Protein AF-A0A1Y2QUZ1-F1 (afdb_monomer_lite)

Radius of gyration: 34.87 Å; chains: 1; bounding box: 70×70×88 Å

pLDDT: mean 82.33, std 21.02, range [26.42, 98.69]

Secondary structure (DSSP, 8-state):
---------------------------S--HHHHHHHHHHHHHHHHHHHHTT-HHHHHHHHHHHHHHHHT-PPPPTTHHHHHHHHHHHTT-HHHHHHHHHHHHHHHGGGSTTHHHHHHHHHHHHHHHHHHHHHHHHHHHHHHTEEEEEEEEEEE--TT-HHHHHHHHHHHH-TT-EEEEEEEEEEE---TTSTT-EEEEEEEEEEEETTTTT-S----B----SSSS----------

Structure (mmCIF, N/CA/C/O backbone):
data_AF-A0A1Y2QUZ1-F1
#
_entry.id   AF-A0A1Y2QUZ1-F1
#
loop_
_atom_site.group_PDB
_atom_site.id
_atom_site.type_symbol
_atom_site.label_atom_id
_atom_site.label_alt_id
_atom_site.label_comp_id
_atom_site.label_asym_id
_atom_site.label_entity_id
_atom_site.label_seq_id
_atom_site.pdbx_PDB_ins_code
_atom_site.Cartn_x
_atom_site.Cartn_y
_atom_site.Cartn_z
_atom_site.occupancy
_atom_site.B_iso_or_equiv
_atom_site.auth_seq_id
_atom_site.auth_comp_id
_atom_site.auth_asym_id
_atom_site.auth_atom_id
_atom_site.pdbx_PDB_model_num
ATOM 1 N N . MET A 1 1 ? 32.058 -52.601 -6.610 1.00 44.94 1 MET A N 1
ATOM 2 C CA . MET A 1 1 ? 31.440 -53.661 -5.790 1.00 44.94 1 MET A CA 1
ATOM 3 C C . MET A 1 1 ? 32.224 -53.766 -4.499 1.00 44.94 1 MET A C 1
ATOM 5 O O . MET A 1 1 ? 33.360 -54.195 -4.581 1.00 44.94 1 MET A O 1
ATOM 9 N N . THR A 1 2 ? 31.639 -53.365 -3.372 1.00 40.88 2 THR A N 1
ATOM 10 C CA . THR A 1 2 ? 31.874 -53.945 -2.036 1.00 40.88 2 THR A CA 1
ATOM 11 C C . THR A 1 2 ? 30.856 -53.317 -1.087 1.00 40.88 2 THR A C 1
ATOM 13 O O . THR A 1 2 ? 30.888 -52.126 -0.801 1.00 40.88 2 THR A O 1
ATOM 16 N N . PHE A 1 3 ? 29.887 -54.140 -0.697 1.00 43.28 3 PHE A N 1
ATOM 17 C CA . PHE A 1 3 ? 28.889 -53.885 0.333 1.00 43.28 3 PHE A CA 1
ATOM 18 C C . PHE A 1 3 ? 29.488 -54.225 1.700 1.00 43.28 3 PHE A C 1
ATOM 20 O O . PHE A 1 3 ? 30.107 -55.279 1.838 1.00 43.28 3 PHE A O 1
ATOM 27 N N . THR A 1 4 ? 29.190 -53.425 2.720 1.00 51.03 4 THR A N 1
ATOM 28 C CA . THR A 1 4 ? 29.213 -53.863 4.123 1.00 51.03 4 THR A CA 1
ATOM 29 C C . THR A 1 4 ? 27.969 -53.334 4.849 1.00 51.03 4 THR A C 1
ATOM 31 O O . THR A 1 4 ? 27.771 -52.121 4.919 1.00 51.03 4 THR A O 1
ATOM 34 N N . PRO A 1 5 ? 27.096 -54.229 5.349 1.00 62.12 5 PRO A N 1
ATOM 35 C CA . PRO A 1 5 ? 25.985 -53.921 6.249 1.00 62.12 5 PRO A CA 1
ATOM 36 C C . PRO A 1 5 ? 26.371 -54.225 7.715 1.00 62.12 5 PRO A C 1
ATOM 38 O O . PRO A 1 5 ? 27.521 -54.568 7.968 1.00 62.12 5 PRO A O 1
ATOM 41 N N . PHE A 1 6 ? 25.381 -54.176 8.626 1.00 43.31 6 PHE A N 1
ATOM 42 C CA . PHE A 1 6 ? 25.397 -54.460 10.084 1.00 43.31 6 PHE A CA 1
ATOM 43 C C . PHE A 1 6 ? 25.555 -53.193 10.965 1.00 43.31 6 PHE A C 1
ATOM 45 O O . PHE A 1 6 ? 26.392 -52.356 10.678 1.00 43.31 6 PHE A O 1
ATOM 52 N N . LEU A 1 7 ? 24.794 -52.931 12.041 1.00 46.28 7 LEU A N 1
ATOM 53 C CA . LEU A 1 7 ? 23.923 -53.757 12.886 1.00 46.28 7 LEU A CA 1
ATOM 54 C C . LEU A 1 7 ? 22.861 -52.911 13.631 1.00 46.28 7 LEU A C 1
ATOM 56 O O . LEU A 1 7 ? 23.114 -51.809 14.101 1.00 46.28 7 LEU A O 1
ATOM 60 N N . ARG A 1 8 ? 21.690 -53.540 13.746 1.00 42.97 8 ARG A N 1
ATOM 61 C CA . ARG A 1 8 ? 20.565 -53.431 14.694 1.00 42.97 8 ARG A CA 1
ATOM 62 C C . ARG A 1 8 ? 20.758 -52.697 16.041 1.00 42.97 8 ARG A C 1
ATOM 64 O O . ARG A 1 8 ? 21.615 -53.049 16.838 1.00 42.97 8 ARG A O 1
ATOM 71 N N . SER A 1 9 ? 19.787 -51.816 16.305 1.00 51.34 9 SER A N 1
ATOM 72 C CA . SER A 1 9 ? 18.866 -51.756 17.463 1.00 51.34 9 SER A CA 1
ATOM 73 C C . SER A 1 9 ? 19.312 -52.254 18.847 1.00 51.34 9 SER A C 1
ATOM 75 O O . SER A 1 9 ? 19.444 -53.458 19.040 1.00 51.34 9 SER A O 1
ATOM 77 N N . VAL A 1 10 ? 19.256 -51.360 19.850 1.00 53.22 10 VAL A N 1
ATOM 78 C CA . VAL A 1 10 ? 18.827 -51.675 21.231 1.00 53.22 10 VAL A CA 1
ATOM 79 C C . VAL A 1 10 ? 17.995 -50.510 21.796 1.00 53.22 10 VAL A C 1
ATOM 81 O O . VAL A 1 10 ? 18.462 -49.379 21.878 1.00 53.22 10 VAL A O 1
ATOM 84 N N . PHE A 1 11 ? 16.751 -50.816 22.172 1.00 48.22 11 PHE A N 1
ATOM 85 C CA . PHE A 1 11 ? 15.836 -50.014 22.994 1.00 48.22 11 PHE A CA 1
ATOM 86 C C . PHE A 1 11 ? 16.056 -50.353 24.472 1.00 48.22 11 PHE A C 1
ATOM 88 O O . PHE A 1 11 ? 15.881 -51.521 24.794 1.00 48.22 11 PHE A O 1
ATOM 95 N N . ILE A 1 12 ? 16.319 -49.368 25.343 1.00 51.31 12 ILE A N 1
ATOM 96 C CA . ILE A 1 12 ? 15.986 -49.298 26.792 1.00 51.31 12 ILE A CA 1
ATOM 97 C C . ILE A 1 12 ? 16.069 -47.784 27.125 1.00 51.31 12 ILE A C 1
ATOM 99 O O . ILE A 1 12 ? 17.094 -47.182 26.843 1.00 51.31 12 ILE A O 1
ATOM 103 N N . GLY A 1 13 ? 15.077 -47.019 27.592 1.00 42.31 13 GLY A N 1
ATOM 104 C CA . GLY A 1 13 ? 13.974 -47.312 28.497 1.00 42.31 13 GLY A CA 1
ATOM 105 C C . GLY A 1 13 ? 14.315 -46.819 29.909 1.00 42.31 13 GLY A C 1
ATOM 106 O O . GLY A 1 13 ? 14.680 -47.644 30.731 1.00 42.31 13 GLY A O 1
ATOM 107 N N . PHE A 1 14 ? 14.205 -45.516 30.215 1.00 41.66 14 PHE A N 1
ATOM 108 C CA . PHE A 1 14 ? 14.104 -45.057 31.611 1.00 41.66 14 PHE A CA 1
ATOM 109 C C . PHE A 1 14 ? 13.243 -43.799 31.753 1.00 41.66 14 PHE A C 1
ATOM 111 O O . PHE A 1 14 ? 13.348 -42.839 30.992 1.00 41.66 14 PHE A O 1
ATOM 118 N N . ALA A 1 15 ? 12.344 -43.883 32.724 1.00 43.25 15 ALA A N 1
ATOM 119 C CA . ALA A 1 15 ? 11.279 -42.954 33.022 1.00 43.25 15 ALA A CA 1
ATOM 120 C C . ALA A 1 15 ? 11.741 -41.750 33.859 1.00 43.25 15 ALA A C 1
ATOM 122 O O . ALA A 1 15 ? 12.706 -41.828 34.610 1.00 43.25 15 ALA A O 1
ATOM 123 N N . ALA A 1 16 ? 10.919 -40.700 33.776 1.00 47.62 16 ALA A N 1
ATOM 124 C CA . ALA A 1 16 ? 10.651 -39.693 34.801 1.00 47.62 16 ALA A CA 1
ATOM 125 C C . ALA A 1 16 ? 11.818 -38.813 35.289 1.00 47.62 16 ALA A C 1
ATOM 127 O O . ALA A 1 16 ? 12.490 -39.100 36.273 1.00 47.62 16 ALA A O 1
ATOM 128 N N . ALA A 1 17 ? 11.880 -37.610 34.717 1.00 44.25 17 ALA A N 1
ATOM 129 C CA . ALA A 1 17 ? 12.164 -36.403 35.483 1.00 44.25 17 ALA A CA 1
ATOM 130 C C . ALA A 1 17 ? 11.155 -35.326 35.064 1.00 44.25 17 ALA A C 1
ATOM 132 O O . ALA A 1 17 ? 11.351 -34.588 34.100 1.00 44.25 17 ALA A O 1
ATOM 133 N N . ILE A 1 18 ? 10.030 -35.284 35.785 1.00 56.84 18 ILE A N 1
ATOM 134 C CA . ILE A 1 18 ? 9.145 -34.120 35.845 1.00 56.84 18 ILE A CA 1
ATOM 135 C C . ILE A 1 18 ? 9.947 -33.036 36.565 1.00 56.84 18 ILE A C 1
ATOM 137 O O . ILE A 1 18 ? 9.893 -32.902 37.784 1.00 56.84 18 ILE A O 1
ATOM 141 N N . CYS A 1 19 ? 10.748 -32.295 35.810 1.00 44.25 19 CYS A N 1
ATOM 142 C CA . CYS A 1 19 ? 11.309 -31.043 36.278 1.00 44.25 19 CYS A CA 1
ATOM 143 C C . CYS A 1 19 ? 10.359 -29.940 35.833 1.00 44.25 19 CYS A C 1
ATOM 145 O O . CYS A 1 19 ? 10.324 -29.550 34.667 1.00 44.25 19 CYS A O 1
ATOM 147 N N . PHE A 1 20 ? 9.572 -29.479 36.805 1.00 53.19 20 PHE A N 1
ATOM 148 C CA . PHE A 1 20 ? 8.972 -28.156 36.850 1.00 53.19 20 PHE A CA 1
ATOM 149 C C . PHE A 1 20 ? 10.024 -27.105 36.457 1.00 53.19 20 PHE A C 1
ATOM 151 O O . PHE A 1 20 ? 10.751 -26.585 37.300 1.00 53.19 20 PHE A O 1
ATOM 158 N N . ALA A 1 21 ? 10.124 -26.801 35.166 1.00 49.22 21 ALA A N 1
ATOM 159 C CA . ALA A 1 21 ? 10.797 -25.606 34.693 1.00 49.22 21 ALA A CA 1
ATOM 160 C C . ALA A 1 21 ? 9.784 -24.466 34.808 1.00 49.22 21 ALA A C 1
ATOM 162 O O . ALA A 1 21 ? 8.774 -24.430 34.104 1.00 49.22 21 ALA A O 1
ATOM 163 N N . GLY A 1 22 ? 10.024 -23.606 35.796 1.00 47.12 22 GLY A N 1
ATOM 164 C CA . GLY A 1 22 ? 9.134 -22.541 36.219 1.00 47.12 22 GLY A CA 1
ATOM 165 C C . GLY A 1 22 ? 8.674 -21.640 35.078 1.00 47.12 22 GLY A C 1
ATOM 166 O O . GLY A 1 22 ? 9.476 -21.010 34.393 1.00 47.12 22 GLY A O 1
ATOM 167 N N . GLY A 1 23 ? 7.355 -21.496 34.965 1.00 45.84 23 GLY A N 1
ATOM 168 C CA . GLY A 1 23 ? 6.727 -20.347 34.324 1.00 45.84 23 GLY A CA 1
ATOM 169 C C . GLY A 1 23 ? 6.896 -19.101 35.195 1.00 45.84 23 GLY A C 1
ATOM 170 O O . GLY A 1 23 ? 5.926 -18.587 35.739 1.00 45.84 23 GLY A O 1
ATOM 171 N N . ALA A 1 24 ? 8.130 -18.628 35.363 1.00 49.41 24 ALA A N 1
ATOM 172 C CA . ALA A 1 24 ? 8.412 -17.307 35.906 1.00 49.41 24 ALA A CA 1
ATOM 173 C C . ALA A 1 24 ? 8.490 -16.306 34.746 1.00 49.41 24 ALA A C 1
ATOM 175 O O . ALA A 1 24 ? 9.567 -15.932 34.296 1.00 49.41 24 ALA A O 1
ATOM 176 N N . ALA A 1 25 ? 7.320 -15.888 34.264 1.00 44.56 25 ALA A N 1
ATOM 177 C CA . ALA A 1 25 ? 7.139 -14.654 33.504 1.00 44.56 25 ALA A CA 1
ATOM 178 C C . ALA A 1 25 ? 5.681 -14.188 33.640 1.00 44.56 25 ALA A C 1
ATOM 180 O O . ALA A 1 25 ? 4.895 -14.271 32.704 1.00 44.56 25 ALA A O 1
ATOM 181 N N . ALA A 1 26 ? 5.298 -13.732 34.832 1.00 46.09 26 ALA A N 1
ATOM 182 C CA . ALA A 1 26 ? 4.034 -13.025 35.021 1.00 46.09 26 ALA A CA 1
ATOM 183 C C . ALA A 1 26 ? 4.159 -11.992 36.148 1.00 46.09 26 ALA A C 1
ATOM 185 O O . ALA A 1 26 ? 3.455 -12.044 37.149 1.00 46.09 26 ALA A O 1
ATOM 186 N N . GLN A 1 27 ? 5.051 -11.014 35.972 1.00 49.47 27 GLN A N 1
ATOM 187 C CA . GLN A 1 27 ? 4.766 -9.674 36.490 1.00 49.47 27 GLN A CA 1
ATOM 188 C C . GLN A 1 27 ? 3.874 -8.973 35.460 1.00 49.47 27 GLN A C 1
ATOM 190 O O . GLN A 1 27 ? 4.316 -8.119 34.699 1.00 49.47 27 GLN A O 1
ATOM 195 N N . GLY A 1 28 ? 2.629 -9.428 35.366 1.00 72.50 28 GLY A N 1
ATOM 196 C CA . GLY A 1 28 ? 1.608 -8.870 34.489 1.00 72.50 28 GLY A CA 1
ATOM 197 C C . GLY A 1 28 ? 0.323 -8.700 35.280 1.00 72.50 28 GLY A C 1
ATOM 198 O O . GLY A 1 28 ? 0.042 -9.492 36.181 1.00 72.50 28 GLY A O 1
ATOM 199 N N . LEU A 1 29 ? -0.439 -7.650 34.975 1.00 85.75 29 LEU A N 1
ATOM 200 C CA . LEU A 1 29 ? -1.784 -7.483 35.519 1.00 85.75 29 LEU A CA 1
ATOM 201 C C . LEU A 1 29 ? -2.638 -8.725 35.181 1.00 85.75 29 LEU A C 1
ATOM 203 O O . LEU A 1 29 ? -2.400 -9.360 34.150 1.00 85.75 29 LEU A O 1
ATOM 207 N N . PRO A 1 30 ? -3.636 -9.086 36.013 1.00 94.38 30 PRO A N 1
ATOM 208 C CA . PRO A 1 30 ? -4.580 -10.148 35.674 1.00 94.38 30 PRO A CA 1
ATOM 209 C C . PRO A 1 30 ? -5.203 -9.913 34.285 1.00 94.38 30 PRO A C 1
ATOM 211 O O . PRO A 1 30 ? -5.482 -8.756 33.964 1.00 94.38 30 PRO A O 1
ATOM 214 N N . PRO A 1 31 ? -5.492 -10.957 33.480 1.00 93.75 31 PRO A N 1
ATOM 215 C CA . PRO A 1 31 ? -5.940 -10.786 32.092 1.00 93.75 31 PRO A CA 1
ATOM 216 C C . PRO A 1 31 ? -7.129 -9.835 31.912 1.00 93.75 31 PRO A C 1
ATOM 218 O O . PRO A 1 31 ? -7.136 -9.038 30.982 1.00 93.75 31 PRO A O 1
ATOM 221 N N . ALA A 1 32 ? -8.103 -9.864 32.830 1.00 95.44 32 ALA A N 1
ATOM 222 C CA . ALA A 1 32 ? -9.245 -8.945 32.814 1.00 95.44 32 ALA A CA 1
ATOM 223 C C . ALA A 1 32 ? -8.840 -7.486 33.066 1.00 95.44 32 ALA A C 1
ATOM 225 O O . ALA A 1 32 ? -9.302 -6.590 32.370 1.00 95.44 32 ALA A O 1
ATOM 226 N N . VAL A 1 33 ? -7.922 -7.253 34.006 1.00 96.31 33 VAL A N 1
ATOM 227 C CA . VAL A 1 33 ? -7.428 -5.907 34.323 1.00 96.31 33 VAL A CA 1
ATOM 228 C C . VAL A 1 33 ? -6.569 -5.360 33.180 1.00 96.31 33 VAL A C 1
ATOM 230 O O . VAL A 1 33 ? -6.672 -4.182 32.841 1.00 96.31 33 VAL A O 1
ATOM 233 N N . GLU A 1 34 ? -5.747 -6.202 32.548 1.00 96.56 34 GLU A N 1
ATOM 234 C CA . GLU A 1 34 ? -4.969 -5.794 31.372 1.00 96.56 34 GLU A CA 1
ATOM 235 C C . GLU A 1 34 ? -5.877 -5.518 30.164 1.00 96.56 34 GLU A C 1
ATOM 237 O O . GLU A 1 34 ? -5.668 -4.529 29.462 1.00 96.56 34 GLU A O 1
ATOM 242 N N . ALA A 1 35 ? -6.924 -6.322 29.953 1.00 97.31 35 ALA A N 1
ATOM 243 C CA . ALA A 1 35 ? -7.925 -6.061 28.923 1.00 97.31 35 ALA A CA 1
ATOM 244 C C . ALA A 1 35 ? -8.586 -4.692 29.123 1.00 97.31 35 ALA A C 1
ATOM 246 O O . ALA A 1 35 ? -8.612 -3.886 28.194 1.00 97.31 35 ALA A O 1
ATOM 247 N N . ASP A 1 36 ? -9.047 -4.393 30.338 1.00 97.44 36 ASP A N 1
ATOM 248 C CA . ASP A 1 36 ? -9.684 -3.114 30.660 1.00 97.44 36 ASP A CA 1
ATOM 249 C C . ASP A 1 36 ? -8.732 -1.931 30.455 1.00 97.44 36 ASP A C 1
ATOM 251 O O . ASP A 1 36 ? -9.101 -0.932 29.831 1.00 97.44 36 ASP A O 1
ATOM 255 N N . ARG A 1 37 ? -7.478 -2.056 30.908 1.00 98.00 37 ARG A N 1
ATOM 256 C CA . ARG A 1 37 ? -6.433 -1.051 30.672 1.00 98.00 37 ARG A CA 1
ATOM 257 C C . ARG A 1 37 ? -6.229 -0.800 29.176 1.00 98.00 37 ARG A C 1
ATOM 259 O O . ARG A 1 37 ? -6.141 0.354 28.750 1.00 98.00 37 ARG A O 1
ATOM 266 N N . LEU A 1 38 ? -6.154 -1.859 28.372 1.00 98.25 38 LEU A N 1
ATOM 267 C CA . LEU A 1 38 ? -5.959 -1.762 26.925 1.00 98.25 38 LEU A CA 1
ATOM 268 C C . LEU A 1 38 ? -7.189 -1.188 26.210 1.00 98.25 38 LEU A C 1
ATOM 270 O O . LEU A 1 38 ? -7.031 -0.405 25.274 1.00 98.25 38 LEU A O 1
ATOM 274 N N . LEU A 1 39 ? -8.404 -1.493 26.670 1.00 98.19 39 LEU A N 1
ATOM 275 C CA . LEU A 1 39 ? -9.635 -0.880 26.162 1.00 98.19 39 LEU A CA 1
ATOM 276 C C . LEU A 1 39 ? -9.685 0.624 26.470 1.00 98.19 39 LEU A C 1
ATOM 278 O O . LEU A 1 39 ? -10.046 1.416 25.596 1.00 98.19 39 LEU A O 1
ATOM 282 N N . GLN A 1 40 ? -9.273 1.037 27.673 1.00 98.00 40 GLN A N 1
ATOM 283 C CA . GLN A 1 40 ? -9.161 2.454 28.036 1.00 98.00 40 GLN A CA 1
ATOM 284 C C . GLN A 1 40 ? -8.122 3.177 27.176 1.00 98.00 40 GLN A C 1
ATOM 286 O O . GLN A 1 40 ? -8.405 4.255 26.650 1.00 98.00 40 GLN A O 1
ATOM 291 N N . LEU A 1 41 ? -6.948 2.566 26.983 1.00 98.31 41 LEU A N 1
ATOM 292 C CA . LEU A 1 41 ? -5.916 3.092 26.093 1.00 98.31 41 LEU A CA 1
ATOM 293 C C . LEU A 1 41 ? -6.443 3.227 24.659 1.00 98.31 41 LEU A C 1
ATOM 295 O O . LEU A 1 41 ? -6.313 4.289 24.057 1.00 98.31 41 LEU A O 1
ATOM 299 N N . GLY A 1 42 ? -7.082 2.180 24.132 1.00 98.06 42 GLY A N 1
ATOM 300 C CA . GLY A 1 42 ? -7.670 2.184 22.796 1.00 98.06 42 GLY A CA 1
ATOM 301 C C . GLY A 1 42 ? -8.680 3.315 22.615 1.00 98.06 42 GLY A C 1
ATOM 302 O O . GLY A 1 42 ? -8.581 4.075 21.656 1.00 98.06 42 GLY A O 1
ATOM 303 N N . SER A 1 43 ? -9.593 3.485 23.572 1.00 97.88 43 SER A N 1
ATOM 304 C CA . SER A 1 43 ? -10.579 4.572 23.576 1.00 97.88 43 SER A CA 1
ATOM 305 C C . SER A 1 43 ? -9.924 5.961 23.587 1.00 97.88 43 SER A C 1
ATOM 307 O O . SER A 1 43 ? -10.266 6.821 22.773 1.00 97.88 43 SER A O 1
ATOM 309 N N . ALA A 1 44 ? -8.932 6.174 24.460 1.00 98.38 44 ALA A N 1
ATOM 310 C CA . ALA A 1 44 ? -8.223 7.447 24.561 1.00 98.38 44 ALA A CA 1
ATOM 311 C C . ALA A 1 44 ? -7.468 7.802 23.269 1.00 98.38 44 ALA A C 1
ATOM 313 O O . ALA A 1 44 ? -7.488 8.955 22.836 1.00 98.38 44 ALA A O 1
ATOM 314 N N . GLU A 1 45 ? -6.823 6.824 22.633 1.00 98.50 45 GLU A N 1
ATOM 315 C CA . GLU A 1 45 ? -6.118 7.027 21.365 1.00 98.50 45 GLU A CA 1
ATOM 316 C C . GLU A 1 45 ? -7.092 7.244 20.194 1.00 98.50 45 GLU A C 1
ATOM 318 O O . GLU A 1 45 ? -6.853 8.120 19.365 1.00 98.50 45 GLU A O 1
ATOM 323 N N . MET A 1 46 ? -8.241 6.557 20.156 1.00 98.12 46 MET A N 1
ATOM 324 C CA . MET A 1 46 ? -9.290 6.853 19.167 1.00 98.12 46 MET A CA 1
ATOM 325 C C . MET A 1 46 ? -9.779 8.302 19.274 1.00 98.12 46 MET A C 1
ATOM 327 O O . MET A 1 46 ? -9.908 8.977 18.257 1.00 98.12 46 MET A O 1
ATOM 331 N N . ALA A 1 47 ? -9.990 8.809 20.492 1.00 97.94 47 ALA A N 1
ATOM 332 C CA . ALA A 1 47 ? -10.417 10.192 20.708 1.00 97.94 47 ALA A CA 1
ATOM 333 C C . ALA A 1 47 ? -9.371 11.224 20.237 1.00 97.94 47 ALA A C 1
ATOM 335 O O . ALA A 1 47 ? -9.728 12.325 19.818 1.00 97.94 47 ALA A O 1
ATOM 336 N N . LYS A 1 48 ? -8.073 10.892 20.287 1.00 98.19 48 LYS A N 1
ATOM 337 C CA . LYS A 1 48 ? -7.011 11.718 19.682 1.00 98.19 48 LYS A CA 1
ATOM 338 C C . LYS A 1 48 ? -7.050 11.637 18.157 1.00 98.19 48 LYS A C 1
ATOM 340 O O . LYS A 1 48 ? -6.955 12.666 17.491 1.00 98.19 48 LYS A O 1
ATOM 345 N N . GLY A 1 49 ? -7.262 10.439 17.614 1.00 96.88 49 GLY A N 1
ATOM 346 C CA . GLY A 1 49 ? -7.411 10.218 16.178 1.00 96.88 49 GLY A CA 1
ATOM 347 C C . GLY A 1 49 ? -8.582 10.986 15.567 1.00 96.88 49 GLY A C 1
ATOM 348 O O . GLY A 1 49 ? -8.450 11.568 14.494 1.00 96.88 49 GLY A O 1
ATOM 349 N N . GLU A 1 50 ? -9.703 11.074 16.281 1.00 96.06 50 GLU A N 1
ATOM 350 C CA . GLU A 1 50 ? -10.864 11.895 15.908 1.00 96.06 50 GLU A CA 1
ATOM 351 C C . GLU A 1 50 ? -10.556 13.395 15.853 1.00 96.06 50 GLU A C 1
ATOM 353 O O . GLU A 1 50 ? -11.168 14.122 15.075 1.00 96.06 50 GLU A O 1
ATOM 358 N N . LYS A 1 51 ? -9.585 13.857 16.646 1.00 97.19 51 LYS A N 1
ATOM 359 C CA . LYS A 1 51 ? -9.113 15.250 16.662 1.00 97.19 51 LYS A CA 1
ATOM 360 C C . LYS A 1 51 ? -8.022 15.528 15.623 1.00 97.19 51 LYS A C 1
ATOM 362 O O . LYS A 1 51 ? -7.477 16.628 15.606 1.00 97.19 51 LYS A O 1
ATOM 367 N N . GLY A 1 52 ? -7.707 14.554 14.768 1.00 95.56 52 GLY A N 1
ATOM 368 C CA . GLY A 1 52 ? -6.760 14.701 13.662 1.00 95.56 52 GLY A CA 1
ATOM 369 C C . GLY A 1 52 ? -5.377 14.088 13.895 1.00 95.56 52 GLY A C 1
ATOM 370 O O . GLY A 1 52 ? -4.536 14.181 13.003 1.00 95.56 52 GLY A O 1
ATOM 371 N N . ASP A 1 53 ? -5.116 13.433 15.032 1.00 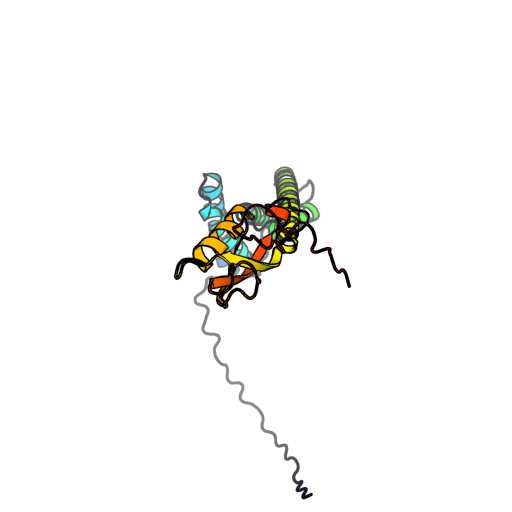96.12 53 ASP A N 1
ATOM 372 C CA . ASP A 1 53 ? -3.852 12.709 15.235 1.00 96.12 53 ASP A CA 1
ATOM 373 C C . ASP A 1 53 ? -3.881 11.347 14.522 1.00 96.12 53 ASP A C 1
ATOM 375 O O . ASP A 1 53 ? -4.262 10.320 15.088 1.00 96.12 53 ASP A O 1
ATOM 379 N N . ALA A 1 54 ? -3.459 11.326 13.257 1.00 94.06 54 ALA A N 1
ATOM 380 C CA . ALA A 1 54 ? -3.437 10.107 12.452 1.00 94.06 54 ALA A CA 1
ATOM 381 C C . ALA A 1 54 ? -2.607 8.970 13.089 1.00 94.06 54 ALA A C 1
ATOM 383 O O . ALA A 1 54 ? -2.964 7.797 12.957 1.00 94.06 54 ALA A O 1
ATOM 384 N N . ALA A 1 55 ? -1.536 9.294 13.824 1.00 96.62 55 ALA A N 1
ATOM 385 C CA . ALA A 1 55 ? -0.681 8.296 14.466 1.00 96.62 55 ALA A CA 1
ATOM 386 C C . ALA A 1 55 ? -1.371 7.612 15.661 1.00 96.62 55 ALA A C 1
ATOM 388 O O . ALA A 1 55 ? -1.037 6.472 16.003 1.00 96.62 55 ALA A O 1
ATOM 389 N N . ALA A 1 56 ? -2.358 8.268 16.277 1.00 98.06 56 ALA A N 1
ATOM 390 C CA . ALA A 1 56 ? -3.128 7.698 17.376 1.00 98.06 56 ALA A CA 1
ATOM 391 C C . ALA A 1 56 ? -4.001 6.511 16.930 1.00 98.06 56 ALA A C 1
ATOM 393 O O . ALA A 1 56 ? -4.170 5.556 17.688 1.00 98.06 56 ALA A O 1
ATOM 394 N N . TRP A 1 57 ? -4.471 6.483 15.677 1.00 98.12 57 TRP A N 1
ATOM 395 C CA . TRP A 1 57 ? -5.243 5.347 15.153 1.00 98.12 57 TRP A CA 1
ATOM 396 C C . TRP A 1 57 ? -4.454 4.034 15.162 1.00 98.12 57 TRP A C 1
ATOM 398 O O . TRP A 1 57 ? -5.001 2.986 15.509 1.00 98.12 57 TRP A O 1
ATOM 408 N N . ALA A 1 58 ? -3.152 4.088 14.861 1.00 98.19 58 ALA A N 1
ATOM 409 C CA . ALA A 1 58 ? -2.272 2.923 14.937 1.00 98.19 58 ALA A CA 1
ATOM 410 C C . ALA A 1 58 ? -2.141 2.398 16.372 1.00 98.19 58 ALA A C 1
ATOM 412 O O . ALA A 1 58 ? -2.231 1.190 16.603 1.00 98.19 58 ALA A O 1
ATOM 413 N N . LYS A 1 59 ? -2.004 3.302 17.349 1.00 98.38 59 LYS A N 1
ATOM 414 C CA . LYS A 1 59 ? -1.955 2.943 18.774 1.00 98.38 59 LYS A CA 1
ATOM 415 C C . LYS A 1 59 ? -3.285 2.367 19.255 1.00 98.38 59 LYS A C 1
ATOM 417 O O . LYS A 1 59 ? -3.282 1.360 19.958 1.00 98.38 59 LYS A O 1
ATOM 422 N N . ALA A 1 60 ? -4.408 2.941 18.825 1.00 98.56 60 ALA A N 1
ATOM 423 C CA . ALA A 1 60 ? -5.737 2.425 19.128 1.00 98.56 60 ALA A CA 1
ATOM 424 C C . ALA A 1 60 ? -5.937 1.003 18.586 1.00 98.56 60 ALA A C 1
ATOM 426 O O . ALA A 1 60 ? -6.329 0.106 19.331 1.00 98.56 60 ALA A O 1
ATOM 427 N N . ALA A 1 61 ? -5.616 0.769 17.309 1.00 98.50 61 ALA A N 1
ATOM 428 C CA . ALA A 1 61 ? -5.730 -0.551 16.695 1.00 98.50 61 ALA A CA 1
ATOM 429 C C . ALA A 1 61 ? -4.833 -1.589 17.394 1.00 98.50 61 ALA A C 1
ATOM 431 O O . ALA A 1 61 ? -5.261 -2.724 17.607 1.00 98.50 61 ALA A O 1
ATOM 432 N N . ALA A 1 62 ? -3.616 -1.201 17.790 1.00 98.50 62 ALA A N 1
ATOM 433 C CA . ALA A 1 62 ? -2.707 -2.063 18.541 1.00 98.50 62 ALA A CA 1
ATOM 434 C C . ALA A 1 62 ? -3.236 -2.389 19.948 1.00 98.50 62 ALA A C 1
ATOM 436 O O . ALA A 1 62 ? -3.212 -3.551 20.350 1.00 98.50 62 ALA A O 1
ATOM 437 N N . ALA A 1 63 ? -3.761 -1.397 20.672 1.00 98.44 63 ALA A N 1
ATOM 438 C CA . ALA A 1 63 ? -4.333 -1.595 22.001 1.00 98.44 63 ALA A CA 1
ATOM 439 C C . ALA A 1 63 ? -5.567 -2.510 21.959 1.00 98.44 63 ALA A C 1
ATOM 441 O O . ALA A 1 63 ? -5.658 -3.447 22.747 1.00 98.44 63 ALA A O 1
ATOM 442 N N . LEU A 1 64 ? -6.472 -2.314 20.993 1.00 98.62 64 LEU A N 1
ATOM 443 C CA . LEU A 1 64 ? -7.654 -3.168 20.817 1.00 98.62 64 LEU A CA 1
ATOM 444 C C . LEU A 1 64 ? -7.274 -4.600 20.419 1.00 98.62 64 LEU A C 1
ATOM 446 O O . LEU A 1 64 ? -7.839 -5.552 20.954 1.00 98.62 64 LEU A O 1
ATOM 450 N N . LYS A 1 65 ? -6.267 -4.768 19.550 1.00 98.44 65 LYS A N 1
ATOM 451 C CA . LYS A 1 65 ? -5.692 -6.087 19.246 1.00 98.44 65 LYS A CA 1
ATOM 452 C C . LYS A 1 65 ? -5.144 -6.761 20.506 1.00 98.44 65 LYS A C 1
ATOM 454 O O . LYS A 1 65 ? -5.377 -7.947 20.716 1.00 98.44 65 LYS A O 1
ATOM 459 N N . GLY A 1 66 ? -4.423 -6.005 21.334 1.00 98.06 66 GLY A N 1
ATOM 460 C CA . GLY A 1 66 ? -3.894 -6.480 22.609 1.00 98.06 66 GLY A CA 1
ATOM 461 C C . GLY A 1 66 ? -5.002 -6.891 23.580 1.00 98.06 66 GLY A C 1
ATOM 462 O O . GLY A 1 66 ? -4.911 -7.959 24.175 1.00 98.06 66 GLY A O 1
ATOM 463 N N . ALA A 1 67 ? -6.066 -6.090 23.690 1.00 98.00 67 ALA A N 1
ATOM 464 C CA . ALA A 1 67 ? -7.208 -6.380 24.555 1.00 98.00 67 ALA A CA 1
ATOM 465 C C . ALA A 1 67 ? -7.883 -7.703 24.169 1.00 98.00 67 ALA A C 1
ATOM 467 O O . ALA A 1 67 ? -8.128 -8.540 25.033 1.00 98.00 67 ALA A O 1
ATOM 468 N N . GLU A 1 68 ? -8.111 -7.943 22.876 1.00 97.31 68 GLU A N 1
ATOM 469 C CA . GLU A 1 68 ? -8.657 -9.220 22.400 1.00 97.31 68 GLU A CA 1
ATOM 470 C C . GLU A 1 68 ? -7.708 -10.399 22.667 1.00 97.31 68 GLU A C 1
ATOM 472 O O . GLU A 1 68 ? -8.153 -11.481 23.051 1.00 97.31 68 GLU A O 1
ATOM 477 N N . ALA A 1 69 ? -6.396 -10.188 22.523 1.00 97.56 69 ALA A N 1
ATOM 478 C CA . ALA A 1 69 ? -5.385 -11.220 22.754 1.00 97.56 69 ALA A CA 1
ATOM 479 C C . ALA A 1 69 ? -5.292 -11.682 24.221 1.00 97.56 69 ALA A C 1
ATOM 481 O O . ALA A 1 69 ? -4.722 -12.740 24.483 1.00 97.56 69 ALA A O 1
ATOM 482 N N . THR A 1 70 ? -5.876 -10.945 25.173 1.00 96.31 70 THR A N 1
ATOM 483 C CA . THR A 1 70 ? -5.992 -11.392 26.575 1.00 96.31 70 THR A CA 1
ATOM 484 C C . THR A 1 70 ? -6.921 -12.599 26.751 1.00 96.31 70 THR A C 1
ATOM 486 O O . THR A 1 70 ? -6.881 -13.252 27.792 1.00 96.31 70 THR A O 1
ATOM 489 N N . GLY A 1 71 ? -7.780 -12.890 25.763 1.00 95.94 71 GLY A N 1
ATOM 490 C CA . GLY A 1 71 ? -8.763 -13.977 25.810 1.00 95.94 71 GLY A CA 1
ATOM 491 C C . GLY A 1 71 ? -10.001 -13.687 26.666 1.00 95.94 71 GLY A C 1
ATOM 492 O O . GLY A 1 71 ? -10.886 -14.536 26.775 1.00 95.94 71 GLY A O 1
ATOM 493 N N . VAL A 1 72 ? -10.095 -12.498 27.268 1.00 96.31 72 VAL A N 1
ATOM 494 C CA . VAL A 1 72 ? -11.260 -12.081 28.056 1.00 96.31 72 VAL A CA 1
ATOM 495 C C . VAL A 1 72 ? -12.433 -11.754 27.131 1.00 96.31 72 VAL A C 1
ATOM 497 O O . VAL A 1 72 ? -12.254 -11.301 26.000 1.00 96.31 72 VAL A O 1
ATOM 500 N N . ARG A 1 73 ? -13.667 -11.985 27.598 1.00 96.19 73 ARG A N 1
ATOM 501 C CA . ARG A 1 73 ? -14.869 -11.621 26.839 1.00 96.19 73 ARG A CA 1
ATOM 502 C C . ARG A 1 73 ? -14.898 -10.108 26.615 1.00 96.19 73 ARG A C 1
ATOM 504 O O . ARG A 1 73 ? -15.027 -9.342 27.564 1.00 96.19 73 ARG A O 1
ATOM 511 N N . MET A 1 74 ? -14.830 -9.699 25.352 1.00 96.94 74 MET A N 1
ATOM 512 C CA . MET A 1 74 ? -14.897 -8.290 24.977 1.00 96.94 74 MET A CA 1
ATOM 513 C C . MET A 1 74 ? -16.326 -7.730 25.090 1.00 96.94 74 MET A C 1
ATOM 515 O O . MET A 1 74 ? -17.291 -8.478 24.897 1.00 96.94 74 MET A O 1
ATOM 519 N N . PRO A 1 75 ? -16.477 -6.417 25.350 1.00 96.06 75 PRO A N 1
ATOM 520 C CA . PRO A 1 75 ? -17.770 -5.742 25.304 1.00 96.06 75 PRO A CA 1
ATOM 521 C C . PRO A 1 75 ? -18.460 -5.881 23.942 1.00 96.06 75 PRO A C 1
ATOM 523 O O . PRO A 1 75 ? -17.807 -5.950 22.902 1.00 96.06 75 PRO A O 1
ATOM 526 N N . ASP A 1 76 ? -19.790 -5.828 23.925 1.00 94.94 76 ASP A N 1
ATOM 527 C CA . ASP A 1 76 ? -20.596 -6.027 22.711 1.00 94.94 76 ASP A CA 1
ATOM 528 C C . ASP A 1 76 ? -20.254 -5.043 21.572 1.00 94.94 76 ASP A C 1
ATOM 530 O O . ASP A 1 76 ? -20.266 -5.384 20.391 1.00 94.94 76 ASP A O 1
ATOM 534 N N . ASN A 1 77 ? -19.879 -3.809 21.912 1.00 95.44 77 ASN A N 1
ATOM 535 C CA . ASN A 1 77 ? -19.479 -2.781 20.948 1.00 95.44 77 ASN A CA 1
ATOM 536 C C . ASN A 1 77 ? -18.005 -2.856 20.509 1.00 95.44 77 ASN A C 1
ATOM 538 O O . ASN A 1 77 ? -17.585 -2.057 19.668 1.00 95.44 77 ASN A O 1
ATOM 542 N N . PHE A 1 78 ? -17.222 -3.799 21.037 1.00 97.56 78 PHE A N 1
ATOM 543 C CA . PHE A 1 78 ? -15.800 -3.930 20.729 1.00 97.56 78 PHE A CA 1
ATOM 544 C C . PHE A 1 78 ? -15.552 -4.105 19.230 1.00 97.56 78 PHE A C 1
ATOM 546 O O . PHE A 1 78 ? -14.720 -3.406 18.654 1.00 97.56 78 PHE A O 1
ATOM 553 N N . GLY A 1 79 ? -16.318 -4.989 18.578 1.00 96.50 79 GLY A N 1
ATOM 554 C CA . GLY A 1 79 ? -16.170 -5.265 17.146 1.00 96.50 79 GLY A CA 1
ATOM 555 C C . GLY A 1 79 ? -16.344 -4.01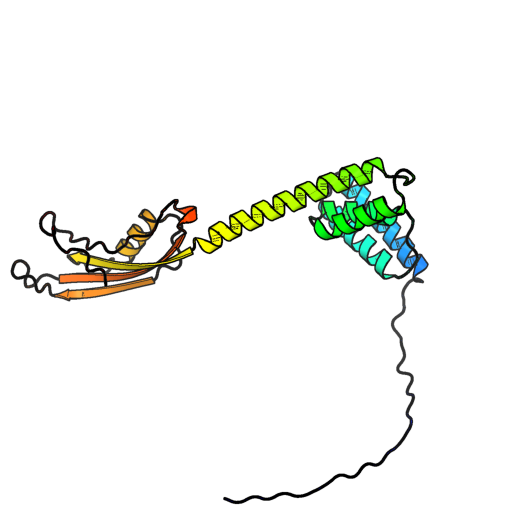9 16.274 1.00 96.50 79 GLY A C 1
ATOM 556 O O . GLY A 1 79 ? -15.594 -3.833 15.318 1.00 96.50 79 GLY A O 1
ATOM 557 N N . TYR A 1 80 ? -17.267 -3.127 16.648 1.00 98.25 80 TYR A N 1
ATOM 558 C CA . TYR A 1 80 ? -17.463 -1.847 15.969 1.00 98.25 80 TYR A CA 1
ATOM 559 C C . TYR A 1 80 ? -16.244 -0.925 16.120 1.00 98.25 80 TYR A C 1
ATOM 561 O O . TYR A 1 80 ? -15.683 -0.472 15.121 1.00 98.25 80 TYR A O 1
ATOM 569 N N . HIS A 1 81 ? -15.799 -0.671 17.355 1.00 98.25 81 HIS A N 1
ATOM 570 C CA . HIS A 1 81 ? -14.675 0.235 17.610 1.00 98.25 81 HIS A CA 1
ATOM 571 C C . HIS A 1 81 ? -13.367 -0.286 17.010 1.00 98.25 81 HIS A C 1
ATOM 573 O O . HIS A 1 81 ? -12.605 0.485 16.424 1.00 98.25 81 HIS A O 1
ATOM 579 N N . TYR A 1 82 ? -13.138 -1.599 17.084 1.00 98.56 82 TYR A N 1
ATOM 580 C CA . TYR A 1 82 ? -11.948 -2.201 16.504 1.00 98.56 82 TYR A CA 1
ATOM 581 C C . TYR A 1 82 ? -11.973 -2.160 14.976 1.00 98.56 82 TYR A C 1
ATOM 583 O O . TYR A 1 82 ? -10.989 -1.749 14.364 1.00 98.56 82 TYR A O 1
ATOM 591 N N . GLY A 1 83 ? -13.114 -2.479 14.355 1.00 98.31 83 GLY A N 1
ATOM 592 C CA . GLY A 1 83 ? -13.294 -2.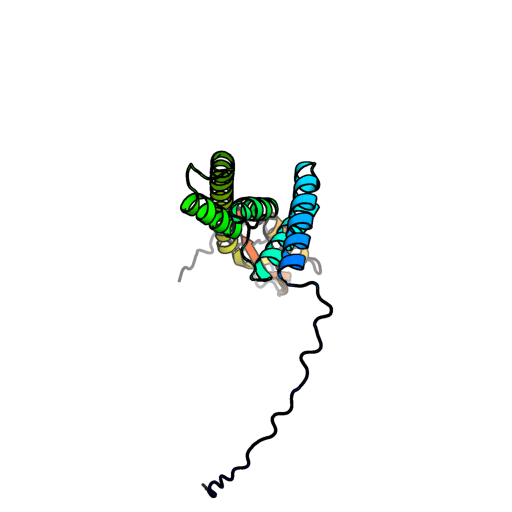321 12.912 1.00 98.31 83 GLY A CA 1
ATOM 593 C C . GLY A 1 83 ? -13.010 -0.892 12.449 1.00 98.31 83 GLY A C 1
ATOM 594 O O . GLY A 1 83 ? -12.260 -0.683 11.496 1.00 98.31 83 GLY A O 1
ATOM 595 N N . ARG A 1 84 ? -13.515 0.105 13.177 1.00 98.38 84 ARG A N 1
ATOM 596 C CA . ARG A 1 84 ? -13.263 1.519 12.885 1.00 98.38 84 ARG A CA 1
ATOM 597 C C . ARG A 1 84 ? -11.780 1.902 12.994 1.00 98.38 84 ARG A C 1
ATOM 599 O O . ARG A 1 84 ? -11.260 2.554 12.093 1.00 98.38 84 ARG A O 1
ATOM 606 N N . ALA A 1 85 ? -11.086 1.473 14.049 1.00 98.50 85 ALA A N 1
ATOM 607 C CA . ALA A 1 85 ? -9.652 1.736 14.198 1.00 98.50 85 ALA A CA 1
ATOM 608 C C . ALA A 1 85 ? -8.826 1.074 13.080 1.00 98.50 85 ALA A C 1
ATOM 610 O O . ALA A 1 85 ? -7.911 1.693 12.544 1.00 98.50 85 ALA A O 1
ATOM 611 N N . LEU A 1 86 ? -9.185 -0.152 12.680 1.00 98.69 86 LEU A N 1
ATOM 612 C CA . LEU A 1 86 ? -8.555 -0.860 11.561 1.00 98.69 86 LEU A CA 1
ATOM 613 C C . LEU A 1 86 ? -8.763 -0.135 10.227 1.00 98.69 86 LEU A C 1
ATOM 615 O O . LEU A 1 86 ? -7.831 -0.044 9.429 1.00 98.69 86 LEU A O 1
ATOM 619 N N . HIS A 1 87 ? -9.960 0.413 9.993 1.00 98.38 87 HIS A N 1
ATOM 620 C CA . HIS A 1 87 ? -10.234 1.190 8.786 1.00 98.38 87 HIS A CA 1
ATOM 621 C C . HIS A 1 87 ? -9.327 2.417 8.699 1.00 98.38 87 HIS A C 1
ATOM 623 O O . HIS A 1 87 ? -8.735 2.663 7.649 1.00 98.38 87 HIS A O 1
ATOM 629 N N . ALA A 1 88 ? -9.188 3.145 9.811 1.00 97.81 88 ALA A N 1
ATOM 630 C CA . ALA A 1 88 ? -8.400 4.369 9.880 1.00 97.81 88 ALA A CA 1
ATOM 631 C C . ALA A 1 88 ? -6.902 4.148 9.599 1.00 97.81 88 ALA A C 1
ATOM 633 O O . ALA A 1 88 ? -6.223 5.067 9.153 1.00 97.81 88 ALA A O 1
ATOM 634 N N . VAL A 1 89 ? -6.390 2.932 9.815 1.00 97.94 89 VAL A N 1
ATOM 635 C CA . VAL A 1 89 ? -4.988 2.565 9.536 1.00 97.94 89 VAL A CA 1
ATOM 636 C C . VAL A 1 89 ? -4.806 1.827 8.205 1.00 97.94 89 VAL A C 1
ATOM 638 O O . VAL A 1 89 ? -3.769 1.207 7.981 1.00 97.94 89 VAL A O 1
ATOM 641 N N . GLY A 1 90 ? -5.818 1.836 7.332 1.00 97.69 90 GLY A N 1
ATOM 642 C CA . GLY A 1 90 ? -5.758 1.204 6.010 1.00 97.69 90 GLY A CA 1
ATOM 643 C C . GLY A 1 90 ? -5.888 -0.324 6.014 1.00 97.69 90 GLY A C 1
ATOM 644 O O . GLY A 1 90 ? -5.786 -0.961 4.967 1.00 97.69 90 GLY A O 1
ATOM 645 N N . GLN A 1 91 ? -6.158 -0.949 7.165 1.00 98.25 91 GLN A N 1
ATOM 646 C CA . GLN A 1 91 ? -6.396 -2.394 7.264 1.00 98.25 91 GLN A CA 1
ATOM 647 C C . GLN A 1 91 ? -7.850 -2.727 6.896 1.00 98.25 91 GLN A C 1
ATOM 649 O O . GLN A 1 91 ? -8.613 -3.270 7.697 1.00 98.25 91 GLN A O 1
ATOM 654 N N . HIS A 1 92 ? -8.242 -2.380 5.668 1.00 98.19 92 HIS A N 1
ATOM 655 C CA . HIS A 1 92 ? -9.627 -2.437 5.193 1.00 98.19 92 HIS A CA 1
ATOM 656 C C . HIS A 1 92 ? -10.227 -3.847 5.244 1.00 98.19 92 HIS A C 1
ATOM 658 O O . HIS A 1 92 ? -11.364 -4.003 5.674 1.00 98.19 92 HIS A O 1
ATOM 664 N N . GLN A 1 93 ? -9.459 -4.883 4.897 1.00 98.31 93 GLN A N 1
ATOM 665 C CA . GLN A 1 93 ? -9.950 -6.265 4.929 1.00 98.31 93 GLN A CA 1
ATOM 666 C C . GLN A 1 93 ? -10.302 -6.710 6.357 1.00 98.31 93 GLN A C 1
ATOM 668 O O . GLN A 1 93 ? -11.410 -7.173 6.619 1.00 98.31 93 GLN A O 1
ATOM 673 N N . ALA A 1 94 ? -9.386 -6.495 7.305 1.00 98.25 94 ALA A N 1
ATOM 674 C CA . ALA A 1 94 ? -9.627 -6.820 8.708 1.00 98.25 94 ALA A CA 1
ATOM 675 C C . ALA A 1 94 ? -10.767 -5.970 9.293 1.00 98.25 94 ALA A C 1
ATOM 677 O O . ALA A 1 94 ? -11.590 -6.468 10.056 1.00 98.25 94 ALA A O 1
ATOM 678 N N . SER A 1 95 ? -10.850 -4.692 8.914 1.00 98.69 95 SER A N 1
ATOM 679 C CA . SER A 1 95 ? -11.956 -3.816 9.300 1.00 98.69 95 SER A CA 1
ATOM 680 C C . SER A 1 95 ? -13.313 -4.353 8.831 1.00 98.69 95 SER A C 1
ATOM 682 O O . SER A 1 95 ? -14.242 -4.447 9.637 1.00 98.69 95 SER A O 1
ATOM 684 N N . HIS A 1 96 ? -13.404 -4.771 7.563 1.00 98.69 96 HIS A N 1
ATOM 685 C CA . HIS A 1 96 ? -14.616 -5.324 6.961 1.00 98.69 96 HIS A CA 1
ATOM 686 C C . HIS A 1 96 ? -15.143 -6.510 7.771 1.00 98.69 96 HIS A C 1
ATOM 688 O O . HIS A 1 96 ? -16.300 -6.509 8.180 1.00 98.69 96 HIS A O 1
ATOM 694 N N . GLU A 1 97 ? -14.281 -7.482 8.077 1.00 98.19 97 GLU A N 1
ATOM 695 C CA . GLU A 1 97 ? -14.646 -8.682 8.841 1.00 98.19 97 GLU A CA 1
ATOM 696 C C . GLU A 1 97 ? -15.161 -8.353 10.252 1.00 98.19 97 GLU A C 1
ATOM 698 O O . GLU A 1 97 ? -16.096 -8.987 10.753 1.00 98.19 97 GLU A O 1
ATOM 703 N N . ARG A 1 98 ? -14.576 -7.343 10.910 1.00 97.94 98 ARG A N 1
ATOM 704 C CA . ARG A 1 98 ? -14.999 -6.906 12.250 1.00 97.94 98 ARG A CA 1
ATOM 705 C C . ARG A 1 98 ? -16.354 -6.214 12.232 1.00 97.94 98 ARG A C 1
ATOM 707 O O . ARG A 1 98 ? -17.216 -6.549 13.048 1.00 97.94 98 ARG A O 1
ATOM 714 N N . LEU A 1 99 ? -16.542 -5.279 11.304 1.00 98.50 99 LEU A N 1
ATOM 715 C CA . LEU A 1 99 ? -17.794 -4.543 11.146 1.00 98.50 99 LEU A CA 1
ATOM 716 C C . LEU A 1 99 ? -18.924 -5.473 10.696 1.00 98.50 99 LEU A C 1
ATOM 718 O O . LEU A 1 99 ? -20.017 -5.413 11.255 1.00 98.50 99 LEU A O 1
ATOM 722 N N . GLU A 1 100 ? -18.645 -6.395 9.773 1.00 98.25 100 GLU A N 1
ATOM 723 C CA . GLU A 1 100 ? -19.602 -7.410 9.337 1.00 98.25 100 GLU A CA 1
ATOM 724 C C . GLU A 1 100 ? -20.059 -8.282 10.508 1.00 98.25 100 GLU A C 1
ATOM 726 O O . GLU A 1 100 ? -21.258 -8.480 10.708 1.00 98.25 100 GLU A O 1
ATOM 731 N N . ARG A 1 101 ? -19.117 -8.773 11.324 1.00 97.88 101 ARG A N 1
ATOM 732 C CA . ARG A 1 101 ? -19.449 -9.583 12.502 1.00 97.88 101 ARG A CA 1
ATOM 733 C C . ARG A 1 101 ? -20.335 -8.810 13.477 1.00 97.88 101 ARG A C 1
ATOM 735 O O . ARG A 1 101 ? -21.323 -9.365 13.954 1.00 97.88 101 ARG A O 1
ATOM 742 N N . TYR A 1 102 ? -20.008 -7.547 13.759 1.00 98.00 102 TYR A N 1
ATOM 743 C CA . TYR A 1 102 ? -20.822 -6.684 14.619 1.00 98.00 102 TYR A CA 1
ATOM 744 C C . TYR A 1 102 ? -22.247 -6.521 14.067 1.00 98.00 102 TYR A C 1
ATOM 746 O O . TYR A 1 102 ? -23.217 -6.785 14.779 1.00 98.00 102 TYR A O 1
ATOM 754 N N . LEU A 1 103 ? -22.378 -6.173 12.783 1.00 98.12 103 LEU A N 1
ATOM 755 C CA . LEU A 1 103 ? -23.669 -5.991 12.116 1.00 98.12 103 LEU A CA 1
ATOM 756 C C . LEU A 1 103 ? -24.497 -7.283 12.087 1.00 98.12 103 LEU A C 1
ATOM 758 O O . LEU A 1 103 ? -25.696 -7.235 12.342 1.00 98.12 103 LEU A O 1
ATOM 762 N N . ARG A 1 104 ? -23.876 -8.443 11.848 1.00 97.88 104 ARG A N 1
ATOM 763 C CA . ARG A 1 104 ? -24.561 -9.747 11.882 1.00 97.88 104 ARG A CA 1
ATOM 764 C C . ARG A 1 104 ? -25.018 -10.141 13.286 1.00 97.88 104 ARG A C 1
ATOM 766 O O . ARG A 1 104 ? -26.064 -10.763 13.426 1.00 97.88 104 ARG A O 1
ATOM 773 N N . THR A 1 105 ? -24.234 -9.802 14.309 1.00 97.19 105 THR A N 1
ATOM 774 C CA . THR A 1 105 ? -24.499 -10.222 15.694 1.00 97.19 105 THR A CA 1
ATOM 775 C C . THR A 1 105 ? -25.572 -9.359 16.349 1.00 97.19 105 THR A C 1
ATOM 777 O O . THR A 1 105 ? -26.491 -9.880 16.973 1.00 97.19 105 THR A O 1
ATOM 780 N N . PHE A 1 106 ? -25.465 -8.036 16.207 1.00 96.12 106 PHE A N 1
ATOM 781 C CA . PHE A 1 106 ? -26.335 -7.093 16.912 1.00 96.12 106 PHE A CA 1
ATOM 782 C C . PHE A 1 106 ? -27.429 -6.502 16.019 1.00 96.12 106 PHE A C 1
ATOM 784 O O . PHE A 1 106 ? -28.474 -6.086 16.524 1.00 96.12 106 PHE A O 1
ATOM 791 N N . GLY A 1 107 ? -27.221 -6.483 14.698 1.00 94.00 107 GLY A N 1
ATOM 792 C CA . GLY A 1 107 ? -28.174 -5.942 13.732 1.00 94.00 107 GLY A CA 1
ATOM 793 C C . GLY A 1 107 ? -28.638 -4.534 14.093 1.00 94.00 107 GLY A C 1
ATOM 794 O O . GLY A 1 107 ? -27.900 -3.741 14.679 1.00 94.00 107 GLY A O 1
ATOM 795 N N . THR A 1 108 ? -29.906 -4.253 13.805 1.00 95.94 108 THR A N 1
ATOM 796 C CA . THR A 1 108 ? -30.569 -2.974 14.105 1.00 95.94 108 THR A CA 1
ATOM 797 C C . THR A 1 108 ? -30.701 -2.670 15.600 1.00 95.94 108 THR A C 1
ATOM 799 O O . THR A 1 108 ? -31.065 -1.556 15.961 1.00 95.94 108 THR A O 1
ATOM 802 N N . LYS A 1 109 ? -30.408 -3.636 16.481 1.00 95.50 109 LYS A N 1
ATOM 803 C CA . LYS A 1 109 ? -30.432 -3.461 17.942 1.00 95.50 109 LYS A CA 1
ATOM 804 C C . LYS A 1 109 ? -29.078 -3.023 18.507 1.00 95.50 109 LYS A C 1
ATOM 806 O O . LYS A 1 109 ? -28.987 -2.699 19.688 1.00 95.50 109 LYS A O 1
ATOM 811 N N . GLY A 1 110 ? -28.018 -3.044 17.697 1.00 94.69 110 GLY A N 1
ATOM 812 C CA . GLY A 1 110 ? -26.692 -2.610 18.116 1.00 94.69 110 GLY A CA 1
ATOM 813 C C . GLY A 1 110 ? -26.646 -1.108 18.386 1.00 94.69 110 GLY A C 1
ATOM 814 O O . GLY A 1 110 ? -27.121 -0.318 17.574 1.00 94.69 110 GLY A O 1
ATOM 815 N N . LYS A 1 111 ? -26.010 -0.709 19.497 1.00 96.88 111 LYS A N 1
ATOM 816 C CA . LYS A 1 111 ? -25.832 0.704 19.887 1.00 96.88 111 LYS A CA 1
ATOM 817 C C . LYS A 1 111 ? -25.290 1.592 18.757 1.00 96.88 111 LYS A C 1
ATOM 819 O O . LYS A 1 111 ? -25.649 2.758 18.698 1.00 96.88 111 LYS A O 1
ATOM 824 N N . TYR A 1 112 ? -24.430 1.044 17.901 1.00 97.38 112 TYR A N 1
ATOM 825 C CA . TYR A 1 112 ? -23.766 1.758 16.811 1.00 97.38 112 TYR A CA 1
ATOM 826 C C . TYR A 1 112 ? -24.177 1.222 15.439 1.00 97.38 112 TYR A C 1
ATOM 828 O O . TYR A 1 112 ? -23.352 1.159 14.534 1.00 97.38 112 TYR A O 1
ATOM 836 N N . TYR A 1 113 ? -25.412 0.740 15.279 1.00 97.44 113 TYR A N 1
ATOM 837 C CA . TYR A 1 113 ? -25.851 0.124 14.024 1.00 97.44 113 TYR A CA 1
ATOM 838 C C . TYR A 1 113 ? -25.662 1.045 12.808 1.00 97.44 113 TYR A C 1
ATOM 840 O O . TYR A 1 113 ? -25.042 0.639 11.824 1.00 97.44 113 TYR A O 1
ATOM 848 N N . SER A 1 114 ? -26.154 2.283 12.883 1.00 97.81 114 SER A N 1
ATOM 849 C CA . SER A 1 114 ? -26.066 3.267 11.797 1.00 97.81 114 SER A CA 1
ATOM 850 C C . SER A 1 114 ? -24.622 3.587 11.418 1.00 97.81 114 SER A C 1
ATOM 852 O O . SER A 1 114 ? -24.261 3.588 10.242 1.00 97.81 114 SER A O 1
ATOM 854 N N . GLU A 1 115 ? -23.780 3.819 12.417 1.00 98.06 115 GLU A N 1
ATOM 855 C CA . GLU A 1 115 ? -22.381 4.175 12.242 1.00 98.06 115 GLU A CA 1
ATOM 856 C C . GLU A 1 115 ? -21.577 2.980 11.737 1.00 98.06 115 GLU A C 1
ATOM 858 O O . GLU A 1 115 ? -20.753 3.134 10.841 1.00 98.06 115 GLU A O 1
ATOM 863 N N . ALA A 1 116 ? -21.841 1.778 12.253 1.00 98.06 116 ALA A N 1
ATOM 864 C CA . ALA A 1 116 ? -21.219 0.553 11.771 1.00 98.06 116 ALA A CA 1
ATOM 865 C C . ALA A 1 116 ? -21.583 0.281 10.309 1.00 98.06 116 ALA A C 1
ATOM 867 O O . ALA A 1 116 ? -20.704 -0.098 9.540 1.00 98.06 116 ALA A O 1
ATOM 868 N N . LEU A 1 117 ? -22.838 0.515 9.907 1.00 98.38 117 LEU A N 1
ATOM 869 C CA . LEU A 1 117 ? -23.270 0.360 8.520 1.00 98.38 117 LEU A CA 1
ATOM 870 C C . LEU A 1 117 ? -22.586 1.381 7.599 1.00 98.38 117 LEU A C 1
ATOM 872 O O . LEU A 1 117 ? -22.085 1.010 6.541 1.00 98.38 117 LEU A O 1
ATOM 876 N N . ALA A 1 118 ? -22.499 2.646 8.017 1.00 98.31 118 ALA A N 1
ATOM 877 C CA . ALA A 1 118 ? -21.792 3.676 7.257 1.00 98.31 118 ALA A CA 1
ATOM 878 C C . ALA A 1 118 ? -20.294 3.350 7.100 1.00 98.31 118 ALA A C 1
ATOM 880 O O . ALA A 1 118 ? -19.747 3.430 5.999 1.00 98.31 118 ALA A O 1
ATOM 881 N N . GLN A 1 119 ? -19.640 2.925 8.185 1.00 97.88 119 GLN A N 1
ATOM 882 C CA . GLN A 1 119 ? -18.238 2.499 8.170 1.00 97.88 119 GLN A CA 1
ATOM 883 C C . GLN A 1 119 ? -18.037 1.258 7.294 1.00 97.88 119 GLN A C 1
ATOM 885 O O . GLN A 1 119 ? -17.074 1.193 6.537 1.00 97.88 119 GLN A O 1
ATOM 890 N N . TYR A 1 120 ? -18.959 0.298 7.343 1.00 98.50 120 TYR A N 1
ATOM 891 C CA . TYR A 1 120 ? -18.910 -0.908 6.524 1.00 98.50 120 TYR A CA 1
ATOM 892 C C . TYR A 1 120 ? -18.948 -0.578 5.026 1.00 98.50 120 TYR A C 1
ATOM 894 O O . TYR A 1 120 ? -18.097 -1.050 4.274 1.00 98.50 120 TYR A O 1
ATOM 902 N N . THR A 1 121 ? -19.855 0.307 4.605 1.00 98.31 121 THR A N 1
ATOM 903 C CA . THR A 1 121 ? -19.920 0.797 3.219 1.00 98.31 121 THR A CA 1
ATOM 904 C C . THR A 1 121 ? -18.644 1.543 2.816 1.00 98.31 121 THR A C 1
ATOM 906 O O . THR A 1 121 ? -18.105 1.302 1.738 1.00 98.31 121 THR A O 1
ATOM 909 N N . SER A 1 122 ? -18.110 2.404 3.691 1.00 98.31 122 SER A N 1
ATOM 910 C CA . SER A 1 122 ? -16.835 3.103 3.454 1.00 98.31 122 SER A CA 1
ATOM 911 C C . SER A 1 122 ? -15.681 2.122 3.219 1.00 98.31 122 SER A C 1
ATOM 913 O O . SER A 1 122 ? -14.905 2.262 2.274 1.00 98.31 122 SER A O 1
ATOM 915 N N . VAL A 1 123 ? -15.603 1.071 4.037 1.00 98.50 123 VAL A N 1
ATOM 916 C CA . VAL A 1 123 ? -14.589 0.021 3.908 1.00 98.50 123 VAL A CA 1
ATOM 917 C C . VAL A 1 123 ? -14.752 -0.768 2.608 1.00 98.50 123 VAL A C 1
ATOM 919 O O . VAL A 1 123 ? -13.749 -1.063 1.960 1.00 98.50 123 VAL A O 1
ATOM 922 N N . GLN A 1 124 ? -15.982 -1.084 2.190 1.00 98.31 124 GLN A N 1
ATOM 923 C CA . GLN A 1 124 ? -16.222 -1.755 0.908 1.00 98.31 124 GLN A CA 1
ATOM 924 C C . GLN A 1 124 ? -15.743 -0.919 -0.282 1.00 98.31 124 GLN A C 1
ATOM 926 O O . GLN A 1 124 ? -15.111 -1.460 -1.190 1.00 98.31 124 GLN A O 1
ATOM 931 N N . ASN A 1 125 ? -15.981 0.393 -0.254 1.00 98.38 125 ASN A N 1
ATOM 932 C CA . ASN A 1 125 ? -15.487 1.297 -1.290 1.00 98.38 125 ASN A CA 1
ATOM 933 C C . ASN A 1 125 ? -13.953 1.309 -1.325 1.00 98.38 125 ASN A C 1
ATOM 935 O O . ASN A 1 125 ? -13.371 1.111 -2.389 1.00 98.38 125 ASN A O 1
ATOM 939 N N . ALA A 1 126 ? -13.297 1.421 -0.166 1.00 97.94 126 ALA A N 1
ATOM 940 C CA . ALA A 1 126 ? -11.836 1.377 -0.082 1.00 97.94 126 ALA A CA 1
ATOM 941 C C . ALA A 1 126 ? -11.248 0.044 -0.594 1.00 97.94 126 ALA A C 1
ATOM 943 O O . ALA A 1 126 ? -10.228 0.030 -1.284 1.00 97.94 126 ALA A O 1
ATOM 944 N N . LEU A 1 127 ? -11.904 -1.089 -0.313 1.00 98.00 127 LEU A N 1
ATOM 945 C CA . LEU A 1 127 ? -11.513 -2.396 -0.858 1.00 98.00 127 LEU A CA 1
ATOM 946 C C . LEU A 1 127 ? -11.669 -2.452 -2.384 1.00 98.00 127 LEU A C 1
ATOM 948 O O . LEU A 1 127 ? -10.793 -2.977 -3.077 1.00 98.00 127 LEU A O 1
ATOM 952 N N . ALA A 1 128 ? -12.763 -1.907 -2.920 1.00 97.81 128 ALA A N 1
ATOM 953 C CA . ALA A 1 128 ? -12.998 -1.851 -4.358 1.00 97.81 128 ALA A CA 1
ATOM 954 C C . ALA A 1 128 ? -11.959 -0.969 -5.069 1.00 97.81 128 ALA A C 1
ATOM 956 O O . ALA A 1 128 ? -11.396 -1.386 -6.083 1.00 97.81 128 ALA A O 1
ATOM 957 N N . GLU A 1 129 ? -11.656 0.204 -4.513 1.00 96.56 129 GLU A N 1
ATOM 958 C CA . GLU A 1 129 ? -10.605 1.102 -5.002 1.00 96.56 129 GLU A CA 1
ATOM 959 C C . GLU A 1 129 ? -9.231 0.429 -4.971 1.00 96.56 129 GLU A C 1
ATOM 961 O O . GLU A 1 129 ? -8.511 0.458 -5.970 1.00 96.56 129 GLU A O 1
ATOM 966 N N . GLY A 1 130 ? -8.898 -0.253 -3.870 1.00 96.25 130 GLY A N 1
ATOM 967 C CA . GLY A 1 130 ? -7.663 -1.025 -3.743 1.00 96.25 130 GLY A CA 1
ATOM 968 C C . GLY A 1 130 ? -7.539 -2.115 -4.810 1.00 96.25 130 GLY A C 1
ATOM 969 O O . GLY A 1 130 ? -6.477 -2.267 -5.414 1.00 96.25 130 GLY A O 1
ATOM 970 N N . ARG A 1 131 ? -8.631 -2.827 -5.118 1.00 96.50 131 ARG A N 1
ATOM 971 C CA . ARG A 1 131 ? -8.656 -3.833 -6.193 1.00 96.50 131 ARG A CA 1
ATOM 972 C C . ARG A 1 131 ? -8.424 -3.206 -7.567 1.00 96.50 131 ARG A C 1
ATOM 974 O O . ARG A 1 131 ? -7.623 -3.728 -8.336 1.00 96.50 131 ARG A O 1
ATOM 981 N N . VAL A 1 132 ? -9.087 -2.088 -7.867 1.00 97.19 132 VAL A N 1
ATOM 982 C CA . VAL A 1 132 ? -8.899 -1.365 -9.137 1.00 97.19 132 VAL A CA 1
ATOM 983 C C . VAL A 1 132 ? -7.463 -0.849 -9.264 1.00 97.19 132 VAL A C 1
ATOM 985 O O . VAL A 1 132 ? -6.864 -0.948 -10.334 1.00 97.19 132 VAL A O 1
ATOM 988 N N . ALA A 1 133 ? -6.887 -0.316 -8.185 1.00 95.69 133 ALA A N 1
ATOM 989 C CA . ALA A 1 133 ? -5.499 0.133 -8.165 1.00 95.69 133 ALA A CA 1
ATOM 990 C C . ALA A 1 133 ? -4.523 -1.032 -8.397 1.00 95.69 133 ALA A C 1
ATOM 992 O O . ALA A 1 133 ? -3.621 -0.914 -9.225 1.00 95.69 133 ALA A O 1
ATOM 993 N N . ALA A 1 134 ? -4.741 -2.171 -7.734 1.00 95.75 134 ALA A N 1
ATOM 994 C CA . ALA A 1 134 ? -3.935 -3.375 -7.921 1.00 95.75 134 ALA A CA 1
ATOM 995 C C . ALA A 1 134 ? -4.033 -3.919 -9.354 1.00 95.75 134 ALA A C 1
ATOM 997 O O . ALA A 1 134 ? -3.023 -4.298 -9.941 1.00 95.75 134 ALA A O 1
ATOM 998 N N . GLU A 1 135 ? -5.225 -3.911 -9.952 1.00 96.44 135 GLU A N 1
ATOM 999 C CA . GLU A 1 135 ? -5.418 -4.328 -11.340 1.00 96.44 135 GLU A CA 1
ATOM 1000 C C . GLU A 1 135 ? -4.686 -3.402 -12.319 1.00 96.44 135 GLU A C 1
ATOM 1002 O O . GLU A 1 135 ? -3.968 -3.883 -13.198 1.00 96.44 135 GLU A O 1
ATOM 1007 N N . LYS A 1 136 ? -4.794 -2.079 -12.135 1.00 95.94 136 LYS A N 1
ATOM 1008 C CA . LYS A 1 136 ? -4.039 -1.093 -12.924 1.00 95.94 136 LYS A CA 1
ATOM 1009 C C . LYS A 1 136 ? -2.533 -1.308 -12.798 1.00 95.94 136 LYS A C 1
ATOM 1011 O O . LYS A 1 136 ? -1.838 -1.306 -13.812 1.00 95.94 136 LYS A O 1
ATOM 1016 N N . GLN A 1 137 ? -2.039 -1.539 -11.582 1.00 95.25 137 GLN A N 1
ATOM 1017 C CA . GLN A 1 137 ? -0.626 -1.830 -11.361 1.00 95.25 137 GLN A CA 1
ATOM 1018 C C . GLN A 1 137 ? -0.214 -3.129 -12.059 1.00 95.25 137 GLN A C 1
ATOM 1020 O O . GLN A 1 137 ? 0.786 -3.147 -12.765 1.00 95.25 137 GLN A O 1
ATOM 1025 N N . ALA A 1 138 ? -1.026 -4.183 -11.973 1.00 96.62 138 ALA A N 1
ATOM 1026 C CA . ALA A 1 138 ? -0.751 -5.443 -12.653 1.00 96.62 138 ALA A CA 1
ATOM 1027 C C . ALA A 1 138 ? -0.727 -5.293 -14.186 1.00 96.62 138 ALA A C 1
ATOM 1029 O O . ALA A 1 138 ? 0.047 -5.974 -14.859 1.00 96.62 138 ALA A O 1
ATOM 1030 N N . VAL A 1 139 ? -1.555 -4.410 -14.760 1.00 95.94 139 VAL A N 1
ATOM 1031 C CA . VAL A 1 139 ? -1.485 -4.059 -16.189 1.00 95.94 139 VAL A CA 1
ATOM 1032 C C . VAL A 1 139 ? -0.142 -3.405 -16.515 1.00 95.94 139 VAL A C 1
ATOM 1034 O O . VAL A 1 139 ? 0.509 -3.825 -17.472 1.00 95.94 139 VAL A O 1
ATOM 1037 N N . VAL A 1 140 ? 0.300 -2.433 -15.710 1.00 95.81 140 VAL A N 1
ATOM 1038 C CA . VAL A 1 140 ? 1.618 -1.795 -15.866 1.00 95.81 140 VAL A CA 1
ATOM 1039 C C . VAL A 1 140 ? 2.734 -2.831 -15.740 1.00 95.81 140 VAL A C 1
ATOM 1041 O O . VAL A 1 140 ? 3.602 -2.887 -16.606 1.00 95.81 140 VAL A O 1
ATOM 1044 N N . ASP A 1 141 ? 2.695 -3.705 -14.739 1.00 95.31 141 ASP A N 1
ATOM 1045 C CA . ASP A 1 141 ? 3.731 -4.715 -14.513 1.00 95.31 141 ASP A CA 1
ATOM 1046 C C . ASP A 1 141 ? 3.842 -5.691 -15.692 1.00 95.31 141 ASP A C 1
ATOM 1048 O O . ASP A 1 141 ? 4.941 -6.003 -16.155 1.00 95.31 141 ASP A O 1
ATOM 1052 N N . ARG A 1 142 ? 2.699 -6.094 -16.266 1.00 94.38 142 ARG A N 1
ATOM 1053 C CA . ARG A 1 142 ? 2.649 -6.901 -17.494 1.00 94.38 142 ARG A CA 1
ATOM 1054 C C . ARG A 1 142 ? 3.131 -6.160 -18.738 1.00 94.38 142 ARG A C 1
ATOM 1056 O O . ARG A 1 142 ? 3.349 -6.829 -19.746 1.00 94.38 142 ARG A O 1
ATOM 1063 N N . GLY A 1 143 ? 3.271 -4.838 -18.710 1.00 93.69 143 GLY A N 1
ATOM 1064 C CA . GLY A 1 143 ? 3.750 -4.020 -19.827 1.00 93.69 143 GLY A CA 1
ATOM 1065 C C . GLY A 1 143 ? 5.270 -4.014 -19.998 1.00 93.69 143 GLY A C 1
ATOM 1066 O O . GLY A 1 143 ? 5.754 -3.636 -21.063 1.00 93.69 143 GLY A O 1
ATOM 1067 N N . TRP A 1 144 ? 6.035 -4.447 -18.988 1.00 94.81 144 TRP A N 1
ATOM 1068 C CA . TRP A 1 144 ? 7.497 -4.464 -19.061 1.00 94.81 144 TRP A CA 1
ATOM 1069 C C . TRP A 1 144 ? 8.015 -5.517 -20.046 1.00 94.81 144 TRP A C 1
ATOM 1071 O O . TRP A 1 144 ? 7.627 -6.688 -20.006 1.00 94.81 144 TRP A O 1
ATOM 1081 N N . ARG A 1 145 ? 8.915 -5.106 -20.938 1.00 92.19 145 ARG A N 1
ATOM 1082 C CA . ARG A 1 145 ? 9.536 -5.949 -21.962 1.00 92.19 145 ARG A CA 1
ATOM 1083 C C . ARG A 1 145 ? 11.022 -5.647 -22.045 1.00 92.19 145 ARG A C 1
ATOM 1085 O O . ARG A 1 145 ? 11.428 -4.489 -21.993 1.00 92.19 145 ARG A O 1
ATOM 1092 N N . TRP A 1 146 ? 11.818 -6.698 -22.220 1.00 91.94 146 TRP A N 1
ATOM 1093 C CA . TRP A 1 146 ? 13.194 -6.545 -22.669 1.00 91.94 146 TRP A CA 1
ATOM 1094 C C . TRP A 1 146 ? 13.203 -6.262 -24.162 1.00 91.94 146 TRP A C 1
ATOM 1096 O O . TRP A 1 146 ? 12.581 -6.979 -24.943 1.00 91.94 146 TRP A O 1
ATOM 1106 N N . VAL A 1 147 ? 13.943 -5.233 -24.534 1.00 89.00 147 VAL A N 1
ATOM 1107 C CA . VAL A 1 147 ? 14.119 -4.780 -25.902 1.00 89.00 147 VAL A CA 1
ATOM 1108 C C . VAL A 1 147 ? 15.599 -4.877 -26.229 1.00 89.00 147 VAL A C 1
ATOM 1110 O O . VAL A 1 147 ? 16.455 -4.535 -25.409 1.00 89.00 147 VAL A O 1
ATOM 1113 N N . ARG A 1 148 ? 15.901 -5.386 -27.418 1.00 87.56 148 ARG A N 1
ATOM 1114 C CA . ARG A 1 148 ? 17.252 -5.412 -27.973 1.00 87.56 148 ARG A CA 1
ATOM 1115 C C . ARG A 1 148 ? 17.258 -4.572 -29.234 1.00 87.56 148 ARG A C 1
ATOM 1117 O O . ARG A 1 148 ? 16.263 -4.544 -29.950 1.00 87.56 148 ARG A O 1
ATOM 1124 N N . SER A 1 149 ? 18.363 -3.888 -29.469 1.00 80.25 149 SER A N 1
ATOM 1125 C CA . SER A 1 149 ? 18.526 -3.041 -30.639 1.00 80.25 149 SER A CA 1
ATOM 1126 C C . SER A 1 149 ? 19.971 -2.982 -31.072 1.00 80.25 149 SER A C 1
ATOM 1128 O O . SER A 1 149 ? 20.851 -2.865 -30.217 1.00 80.25 149 SER A O 1
ATOM 1130 N N . THR A 1 150 ? 20.196 -2.977 -32.378 1.00 81.62 150 THR A N 1
ATOM 1131 C CA . THR A 1 150 ? 21.518 -2.758 -32.964 1.00 81.62 150 THR A CA 1
ATOM 1132 C C . THR A 1 150 ? 21.545 -1.404 -33.655 1.00 81.62 150 THR A C 1
ATOM 1134 O O . THR A 1 150 ? 20.582 -0.994 -34.293 1.00 81.62 150 THR A O 1
ATOM 1137 N N . TRP A 1 151 ? 22.637 -0.679 -33.453 1.00 77.69 151 TRP A N 1
ATOM 1138 C CA . TRP A 1 151 ? 22.813 0.694 -33.886 1.00 77.69 151 TRP A CA 1
ATOM 1139 C C . TRP A 1 151 ? 24.133 0.800 -34.621 1.00 77.69 151 TRP A C 1
ATOM 1141 O O . TRP A 1 151 ? 25.180 0.603 -34.017 1.00 77.69 151 TRP A O 1
ATOM 1151 N N . VAL A 1 152 ? 24.092 1.137 -35.903 1.00 76.31 152 VAL A N 1
ATOM 1152 C CA . VAL A 1 152 ? 25.294 1.311 -36.724 1.00 76.31 152 VAL A CA 1
ATOM 1153 C C . VAL A 1 152 ? 25.437 2.784 -37.079 1.00 76.31 152 VAL A C 1
ATOM 1155 O O . VAL A 1 152 ? 24.469 3.370 -37.549 1.00 76.31 152 VAL A O 1
ATOM 1158 N N . HIS A 1 153 ? 26.605 3.397 -36.875 1.00 72.81 153 HIS A N 1
ATOM 1159 C CA . HIS A 1 153 ? 26.892 4.751 -37.366 1.00 72.81 153 HIS A CA 1
ATOM 1160 C C . HIS A 1 153 ? 28.362 4.921 -37.773 1.00 72.81 153 HIS A C 1
ATOM 1162 O O . HIS A 1 153 ? 29.227 4.163 -37.341 1.00 72.81 153 HIS A O 1
ATOM 1168 N N . ALA A 1 154 ? 28.656 5.932 -38.601 1.00 67.12 154 ALA A N 1
ATOM 1169 C CA . ALA A 1 154 ? 30.040 6.313 -38.896 1.00 67.12 154 ALA A CA 1
ATOM 1170 C C . ALA A 1 154 ? 30.708 6.829 -37.608 1.00 67.12 154 ALA A C 1
ATOM 1172 O O . ALA A 1 154 ? 30.121 7.674 -36.922 1.00 67.12 154 ALA A O 1
ATOM 1173 N N . GLY A 1 155 ? 31.851 6.246 -37.246 1.00 62.19 155 GLY A N 1
ATOM 1174 C CA . GLY A 1 155 ? 32.418 6.348 -35.900 1.00 62.19 155 GLY A CA 1
ATOM 1175 C C . GLY A 1 155 ? 33.116 7.676 -35.589 1.00 62.19 155 GLY A C 1
ATOM 1176 O O . GLY A 1 155 ? 33.807 8.222 -36.443 1.00 62.19 155 GLY A O 1
ATOM 1177 N N . ASP A 1 156 ? 32.983 8.109 -34.329 1.00 57.28 156 ASP A N 1
ATOM 1178 C CA . ASP A 1 156 ? 33.926 8.979 -33.615 1.00 57.28 156 ASP A CA 1
ATOM 1179 C C . ASP A 1 156 ? 34.223 8.278 -32.274 1.00 57.28 156 ASP A C 1
ATOM 1181 O O . ASP A 1 156 ? 33.281 7.923 -31.563 1.00 57.28 156 ASP A O 1
ATOM 1185 N N . GLU A 1 157 ? 35.485 8.067 -31.894 1.00 57.94 157 GLU A N 1
ATOM 1186 C CA . GLU A 1 157 ? 35.813 7.326 -30.664 1.00 57.94 157 GLU A CA 1
ATOM 1187 C C . GLU A 1 157 ? 35.245 7.990 -29.386 1.00 57.94 157 GLU A C 1
ATOM 1189 O O . GLU A 1 157 ? 35.315 9.205 -29.189 1.00 57.94 157 GLU A O 1
ATOM 1194 N N . GLY A 1 158 ? 34.711 7.172 -28.467 1.00 63.91 158 GLY A N 1
ATOM 1195 C CA . GLY A 1 158 ? 34.569 7.528 -27.046 1.00 63.91 158 GLY A CA 1
ATOM 1196 C C . GLY A 1 158 ? 33.211 8.056 -26.555 1.00 63.91 158 GLY A C 1
ATOM 1197 O O . GLY A 1 158 ? 33.073 8.287 -2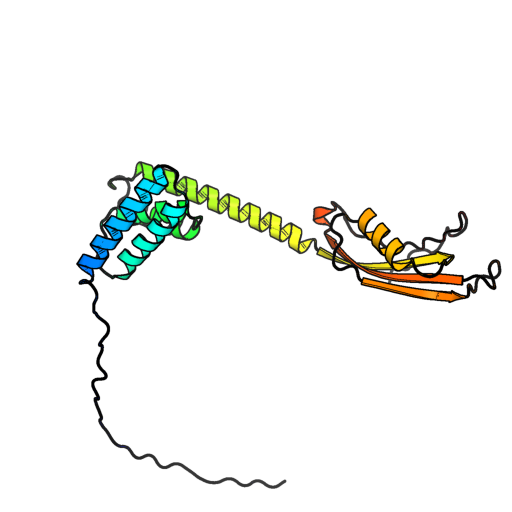5.355 1.00 63.91 158 GLY A O 1
ATOM 1198 N N . THR A 1 159 ? 32.184 8.221 -27.406 1.00 66.94 159 THR A N 1
ATOM 1199 C CA . THR A 1 159 ? 30.847 8.716 -26.966 1.00 66.94 159 THR A CA 1
ATOM 1200 C C . THR A 1 159 ? 29.650 7.863 -27.402 1.00 66.94 159 THR A C 1
ATOM 1202 O O . THR A 1 159 ? 28.493 8.250 -27.198 1.00 66.94 159 THR A O 1
ATOM 1205 N N . ASP A 1 160 ? 29.895 6.682 -27.961 1.00 80.75 160 ASP A N 1
ATOM 1206 C CA . ASP A 1 160 ? 28.873 5.963 -28.724 1.00 80.75 160 ASP A CA 1
ATOM 1207 C C . ASP A 1 160 ? 27.788 5.347 -27.840 1.00 80.75 160 ASP A C 1
ATOM 1209 O O . ASP A 1 160 ? 26.605 5.592 -28.081 1.00 80.75 160 ASP A O 1
ATOM 1213 N N . CYS A 1 161 ? 28.148 4.708 -26.719 1.00 86.44 161 CYS A N 1
ATOM 1214 C CA . CYS A 1 161 ? 27.145 4.221 -25.765 1.00 86.44 161 CYS A CA 1
ATOM 1215 C C . CYS A 1 161 ? 26.318 5.339 -25.120 1.00 86.44 161 CYS A C 1
ATOM 1217 O O . CYS A 1 161 ? 25.130 5.152 -24.841 1.00 86.44 161 CYS A O 1
ATOM 1219 N N . TYR A 1 162 ? 26.900 6.526 -24.923 1.00 87.62 162 TYR A N 1
ATOM 1220 C CA . TYR A 1 162 ? 26.155 7.689 -24.440 1.00 87.62 162 TYR A CA 1
ATOM 1221 C C . TYR A 1 162 ? 25.104 8.138 -25.467 1.00 87.62 162 TYR A C 1
ATOM 1223 O O . TYR A 1 162 ? 23.935 8.330 -25.117 1.00 87.62 162 TYR A O 1
ATOM 1231 N N . LYS A 1 163 ? 25.491 8.255 -26.746 1.00 84.38 163 LYS A N 1
ATOM 1232 C CA . LYS A 1 163 ? 24.584 8.612 -27.851 1.00 84.38 163 LYS A CA 1
ATOM 1233 C C . LYS A 1 163 ? 23.466 7.569 -28.012 1.00 84.38 163 LYS A C 1
ATOM 1235 O O . LYS A 1 163 ? 22.295 7.947 -28.105 1.00 84.38 163 LYS A O 1
ATOM 1240 N N . ALA A 1 164 ? 23.818 6.284 -27.977 1.00 82.50 164 ALA A N 1
ATOM 1241 C CA . ALA A 1 164 ? 22.899 5.145 -28.023 1.00 82.50 164 ALA A CA 1
ATOM 1242 C C . ALA A 1 164 ? 21.875 5.190 -26.873 1.00 82.50 164 ALA A C 1
ATOM 1244 O O . ALA A 1 164 ? 20.663 5.211 -27.101 1.00 82.50 164 ALA A O 1
ATOM 1245 N N . THR A 1 165 ? 22.356 5.332 -25.636 1.00 87.50 165 THR A N 1
ATOM 1246 C CA . THR A 1 165 ? 21.510 5.445 -24.437 1.00 87.50 165 THR A CA 1
ATOM 1247 C C . THR A 1 165 ? 20.573 6.649 -24.509 1.00 87.50 165 THR A C 1
ATOM 1249 O O . THR A 1 165 ? 19.391 6.547 -24.173 1.00 87.50 165 THR A O 1
ATOM 1252 N N . ARG A 1 166 ? 21.070 7.808 -24.964 1.00 88.12 166 ARG A N 1
ATOM 1253 C CA . ARG A 1 166 ? 20.253 9.020 -25.107 1.00 88.12 166 ARG A CA 1
ATOM 1254 C C . ARG A 1 166 ? 19.101 8.802 -26.080 1.00 88.12 166 ARG A C 1
ATOM 1256 O O . ARG A 1 166 ? 17.995 9.263 -25.812 1.00 88.12 166 ARG A O 1
ATOM 1263 N N . ARG A 1 167 ? 19.325 8.095 -27.189 1.00 85.69 167 ARG A N 1
ATOM 1264 C CA . ARG A 1 167 ? 18.236 7.828 -28.128 1.00 85.69 167 ARG A CA 1
ATOM 1265 C C . ARG A 1 167 ? 17.203 6.849 -27.570 1.00 85.69 167 ARG A C 1
ATOM 1267 O O . ARG A 1 167 ? 16.020 7.110 -27.758 1.00 85.69 167 ARG A O 1
ATOM 1274 N N . VAL A 1 168 ? 17.613 5.808 -26.838 1.00 88.06 168 VAL A N 1
ATOM 1275 C CA . VAL A 1 168 ? 16.668 4.921 -26.127 1.00 88.06 168 VAL A CA 1
ATOM 1276 C C . VAL A 1 168 ? 15.755 5.734 -25.205 1.00 88.06 168 VAL A C 1
ATOM 1278 O O . VAL A 1 168 ? 14.536 5.598 -25.268 1.00 88.06 168 VAL A O 1
ATOM 1281 N N . LYS A 1 169 ? 16.324 6.657 -24.422 1.00 89.62 169 LYS A N 1
ATOM 1282 C CA . LYS A 1 169 ?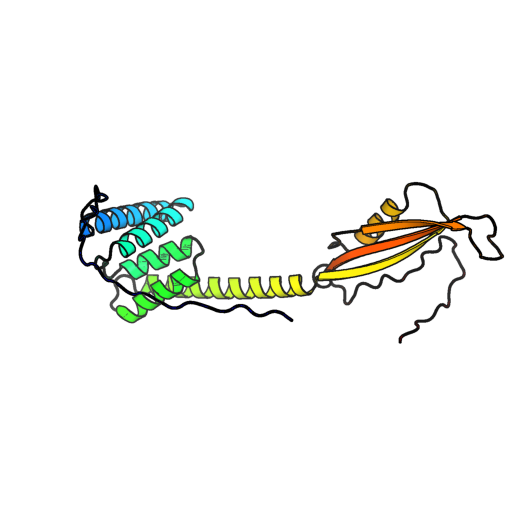 15.550 7.543 -23.533 1.00 89.62 169 LYS A CA 1
ATOM 1283 C C . LYS A 1 169 ? 14.638 8.524 -24.276 1.00 89.62 169 LYS A C 1
ATOM 1285 O O . LYS A 1 169 ? 13.594 8.891 -23.753 1.00 89.62 169 LYS A O 1
ATOM 1290 N N . ASN A 1 170 ? 15.008 8.944 -25.486 1.00 87.31 170 ASN A N 1
ATOM 1291 C CA . ASN A 1 170 ? 14.137 9.770 -26.327 1.00 87.31 170 ASN A CA 1
ATOM 1292 C C . ASN A 1 170 ? 12.973 8.965 -26.930 1.00 87.31 170 ASN A C 1
ATOM 1294 O O . ASN A 1 170 ? 11.930 9.540 -27.222 1.00 87.31 170 ASN A O 1
ATOM 1298 N N . GLN A 1 171 ? 13.161 7.663 -27.156 1.00 84.50 171 GLN A N 1
ATOM 1299 C CA . GLN A 1 171 ? 12.136 6.780 -27.713 1.00 84.50 171 GLN A CA 1
ATOM 1300 C C . GLN A 1 171 ? 11.159 6.279 -26.646 1.00 84.50 171 GLN A C 1
ATOM 1302 O O . GLN A 1 171 ? 9.978 6.105 -26.931 1.00 84.50 171 GLN A O 1
ATOM 1307 N N . SER A 1 172 ? 11.652 6.025 -25.436 1.00 90.81 172 SER A N 1
ATOM 1308 C CA . SER A 1 172 ? 10.883 5.426 -24.353 1.00 90.81 172 SER A CA 1
ATOM 1309 C C . SER A 1 172 ? 11.129 6.181 -23.059 1.00 90.81 172 SER A C 1
ATOM 1311 O O . SER A 1 172 ? 12.224 6.144 -22.492 1.00 90.81 172 SER A O 1
ATOM 1313 N N . SER A 1 173 ? 10.074 6.815 -22.556 1.00 93.38 173 SER A N 1
ATOM 1314 C CA . SER A 1 173 ? 10.108 7.540 -21.287 1.00 93.38 173 SER A CA 1
ATOM 1315 C C . SER A 1 173 ? 10.255 6.599 -20.091 1.00 93.38 173 SER A C 1
ATOM 1317 O O . SER A 1 173 ? 10.834 6.972 -19.073 1.00 93.38 173 SER A O 1
ATOM 1319 N N . SER A 1 174 ? 9.791 5.354 -20.235 1.00 95.38 174 SER A N 1
ATOM 1320 C CA . SER A 1 174 ? 9.890 4.316 -19.209 1.00 95.38 174 SER A CA 1
ATOM 1321 C C . SER A 1 174 ? 11.222 3.551 -19.209 1.00 95.38 174 SER A C 1
ATOM 1323 O O . SER A 1 174 ? 11.397 2.634 -18.404 1.00 95.38 174 SER A O 1
ATOM 1325 N N . ALA A 1 175 ? 12.155 3.893 -20.109 1.00 94.38 175 ALA A N 1
ATOM 1326 C CA . ALA A 1 175 ? 13.359 3.099 -20.330 1.00 94.38 175 ALA A CA 1
ATOM 1327 C C . ALA A 1 175 ? 14.220 2.979 -19.060 1.00 94.38 175 ALA A C 1
ATOM 1329 O O . ALA A 1 175 ? 14.621 3.981 -18.462 1.00 94.38 175 ALA A O 1
ATOM 1330 N N . ARG A 1 176 ? 14.568 1.742 -18.690 1.00 95.44 176 ARG A N 1
ATOM 1331 C CA . ARG A 1 176 ? 15.447 1.414 -17.556 1.00 95.44 176 ARG A CA 1
ATOM 1332 C C . ARG A 1 176 ? 16.368 0.241 -17.881 1.00 95.44 176 ARG A C 1
ATOM 1334 O O . ARG A 1 176 ? 16.194 -0.408 -18.909 1.00 95.44 176 ARG A O 1
ATOM 1341 N N . GLU A 1 177 ? 17.329 -0.026 -16.992 1.00 95.31 177 GLU A N 1
ATOM 1342 C CA . GLU A 1 177 ? 18.276 -1.151 -17.117 1.00 95.31 177 GLU A CA 1
ATOM 1343 C C . GLU A 1 177 ? 18.932 -1.205 -18.508 1.00 95.31 177 GLU A C 1
ATOM 1345 O O . GLU A 1 177 ? 18.899 -2.224 -19.193 1.00 95.31 177 GLU A O 1
ATOM 1350 N N . ILE A 1 178 ? 19.455 -0.059 -18.953 1.00 93.75 178 ILE A N 1
ATOM 1351 C CA . ILE A 1 178 ? 20.064 0.087 -20.275 1.00 93.75 178 ILE A CA 1
ATOM 1352 C C . ILE A 1 178 ? 21.502 -0.425 -20.205 1.00 93.75 178 ILE A C 1
ATOM 1354 O O . ILE A 1 178 ? 22.335 0.155 -19.512 1.00 93.75 178 ILE A O 1
ATOM 1358 N N . ASP A 1 179 ? 21.761 -1.490 -20.946 1.00 93.81 179 ASP A N 1
ATOM 1359 C CA . ASP A 1 179 ? 23.063 -2.091 -21.185 1.00 93.81 179 ASP A CA 1
ATOM 1360 C C . ASP A 1 179 ? 23.479 -1.813 -22.633 1.00 93.81 179 ASP A C 1
ATOM 1362 O O . ASP A 1 179 ? 22.654 -1.893 -23.547 1.00 93.81 179 ASP A O 1
ATOM 1366 N N . CYS A 1 180 ? 24.736 -1.441 -22.838 1.00 91.19 180 CYS A N 1
ATOM 1367 C CA . CYS A 1 180 ? 25.255 -1.021 -24.129 1.00 91.19 180 CYS A CA 1
ATOM 1368 C C . CYS A 1 180 ? 26.668 -1.555 -24.341 1.00 91.19 180 CYS A C 1
ATOM 1370 O O . CYS A 1 180 ? 27.554 -1.328 -23.520 1.00 91.19 180 CYS A O 1
ATOM 1372 N N . ASP A 1 181 ? 26.860 -2.193 -25.489 1.00 90.56 181 ASP A N 1
ATOM 1373 C CA . ASP A 1 181 ? 28.131 -2.725 -25.957 1.00 90.56 181 ASP A CA 1
ATOM 1374 C C . ASP A 1 181 ? 28.388 -2.216 -27.378 1.00 90.56 181 ASP A C 1
ATOM 1376 O O . ASP A 1 181 ? 27.614 -2.509 -28.291 1.00 90.56 181 ASP A O 1
ATOM 1380 N N . CYS A 1 182 ? 29.440 -1.421 -27.564 1.00 87.31 182 CYS A N 1
ATOM 1381 C CA . CYS A 1 182 ? 29.809 -0.852 -28.856 1.00 87.31 182 CYS A CA 1
ATOM 1382 C C . CYS A 1 182 ? 31.163 -1.388 -29.307 1.00 87.31 182 CYS A C 1
ATOM 1384 O O . CYS A 1 182 ? 32.133 -1.348 -28.554 1.00 87.31 182 CYS A O 1
ATOM 1386 N N . ASN A 1 183 ? 31.238 -1.798 -30.571 1.00 86.75 183 ASN A N 1
ATOM 1387 C CA . ASN A 1 183 ? 32.475 -2.197 -31.224 1.00 86.75 183 ASN A CA 1
ATOM 1388 C C . ASN A 1 183 ? 32.733 -1.326 -32.459 1.00 86.75 183 ASN A C 1
ATOM 1390 O O . ASN A 1 183 ? 31.794 -0.973 -33.173 1.00 86.75 183 ASN A O 1
ATOM 1394 N N . VAL A 1 184 ? 33.999 -1.007 -32.715 1.00 84.44 184 VAL A N 1
ATOM 1395 C CA . VAL A 1 184 ? 34.443 -0.268 -33.898 1.00 84.44 184 VAL A CA 1
ATOM 1396 C C . VAL A 1 184 ? 35.060 -1.255 -34.884 1.00 84.44 184 VAL A C 1
ATOM 1398 O O . VAL A 1 184 ? 35.928 -2.049 -34.535 1.00 84.44 184 VAL A O 1
ATOM 1401 N N . THR A 1 185 ? 34.596 -1.211 -36.125 1.00 83.69 185 THR A N 1
ATOM 1402 C CA . THR A 1 185 ? 35.003 -2.119 -37.204 1.00 83.69 185 THR A CA 1
ATOM 1403 C C . THR A 1 185 ? 35.323 -1.327 -38.463 1.00 83.69 185 THR A C 1
ATOM 1405 O O . THR A 1 185 ? 34.844 -0.204 -38.629 1.00 83.69 185 THR A O 1
ATOM 1408 N N . GLU A 1 186 ? 36.147 -1.881 -39.349 1.00 82.56 186 GLU A N 1
ATOM 1409 C CA . GLU A 1 186 ? 36.379 -1.268 -40.655 1.00 82.56 186 GLU A CA 1
ATOM 1410 C C . GLU A 1 186 ? 35.131 -1.403 -41.540 1.00 82.56 186 GLU A C 1
ATOM 1412 O O . GLU A 1 186 ? 34.371 -2.366 -41.451 1.00 82.56 186 GLU A O 1
ATOM 1417 N N . ASN A 1 187 ? 34.889 -0.396 -42.372 1.00 80.12 187 ASN A N 1
ATOM 1418 C CA . ASN A 1 187 ? 33.765 -0.374 -43.287 1.00 80.12 187 ASN A CA 1
ATOM 1419 C C . ASN A 1 187 ? 34.082 -1.157 -44.569 1.00 80.12 187 ASN A C 1
ATOM 1421 O O . ASN A 1 187 ? 34.818 -0.676 -45.435 1.00 80.12 187 ASN A O 1
ATOM 1425 N N . ASP A 1 188 ? 33.450 -2.319 -44.724 1.00 77.06 188 ASP A N 1
ATOM 1426 C CA . ASP A 1 188 ? 33.618 -3.191 -45.894 1.00 77.06 188 ASP A CA 1
ATOM 1427 C C . ASP A 1 188 ? 32.922 -2.669 -47.168 1.00 77.06 188 ASP A C 1
ATOM 1429 O O . ASP A 1 188 ? 33.081 -3.233 -48.256 1.00 77.06 188 ASP A O 1
ATOM 1433 N N . HIS A 1 189 ? 32.145 -1.583 -47.079 1.00 74.31 189 HIS A N 1
ATOM 1434 C CA . HIS A 1 189 ? 31.419 -1.056 -48.228 1.00 74.31 189 HIS A CA 1
ATOM 1435 C C . HIS A 1 189 ? 32.388 -0.515 -49.303 1.00 74.31 189 HIS A C 1
ATOM 1437 O O . HIS A 1 189 ? 33.229 0.336 -48.996 1.00 74.31 189 HIS A O 1
ATOM 1443 N N . PRO A 1 190 ? 32.249 -0.902 -50.592 1.00 74.62 190 PRO A N 1
ATOM 1444 C CA . PRO A 1 190 ? 33.192 -0.522 -51.650 1.00 74.62 190 PRO A CA 1
ATOM 1445 C C . PRO A 1 190 ? 33.420 0.987 -51.794 1.00 74.62 190 PRO A C 1
ATOM 1447 O O . PRO A 1 190 ? 34.528 1.410 -52.113 1.00 74.62 190 PRO A O 1
ATOM 1450 N N . ALA A 1 191 ? 32.391 1.798 -51.529 1.00 75.19 191 ALA A N 1
ATOM 1451 C CA . ALA A 1 191 ? 32.473 3.258 -51.600 1.00 75.19 191 ALA A CA 1
ATOM 1452 C C . ALA A 1 191 ? 33.135 3.919 -50.372 1.00 75.19 191 ALA A C 1
ATOM 1454 O O . ALA A 1 191 ? 33.421 5.114 -50.412 1.00 75.19 191 ALA A O 1
ATOM 1455 N N . TYR A 1 192 ? 33.346 3.177 -49.279 1.00 69.69 192 TYR A N 1
ATOM 1456 C CA . TYR A 1 192 ? 33.749 3.710 -47.971 1.00 69.69 192 TYR A CA 1
ATOM 1457 C C . TYR A 1 192 ? 34.909 2.938 -47.326 1.00 69.69 192 TYR A C 1
ATOM 1459 O O . TYR A 1 192 ? 35.095 3.028 -46.110 1.00 69.69 192 TYR A O 1
ATOM 1467 N N . ARG A 1 193 ? 35.700 2.210 -48.125 1.00 74.12 193 ARG A N 1
ATOM 1468 C CA . ARG A 1 193 ? 36.906 1.516 -47.644 1.00 74.12 193 ARG A CA 1
ATOM 1469 C C . ARG A 1 193 ? 37.827 2.465 -46.876 1.00 74.12 193 ARG A C 1
ATOM 1471 O O . ARG A 1 193 ? 38.004 3.615 -47.281 1.00 74.12 193 ARG A O 1
ATOM 1478 N N . GLY A 1 194 ? 38.418 1.970 -45.791 1.00 74.50 194 GLY A N 1
ATOM 1479 C CA . GLY A 1 194 ? 39.283 2.748 -44.903 1.00 74.50 194 GLY A CA 1
ATOM 1480 C C . GLY A 1 194 ? 38.545 3.684 -43.938 1.00 74.50 194 GLY A C 1
ATOM 1481 O O . GLY A 1 194 ? 39.197 4.434 -43.216 1.00 74.50 194 GLY A O 1
ATOM 1482 N N . SER A 1 195 ? 37.205 3.670 -43.908 1.00 78.44 195 SER A N 1
ATOM 1483 C CA . SER A 1 195 ? 36.422 4.337 -42.854 1.00 78.44 195 SER A CA 1
ATOM 1484 C C . SER A 1 195 ? 36.046 3.369 -41.731 1.00 78.44 195 SER A C 1
ATOM 1486 O O . SER A 1 195 ? 36.025 2.158 -41.935 1.00 78.44 195 SER A O 1
ATOM 1488 N N . LEU A 1 196 ? 35.737 3.906 -40.547 1.00 80.00 196 LEU A N 1
ATOM 1489 C CA . LEU A 1 196 ? 35.327 3.129 -39.376 1.00 80.00 196 LEU A CA 1
ATOM 1490 C C . LEU A 1 196 ? 33.808 3.200 -39.159 1.00 80.00 196 LEU A C 1
ATOM 1492 O O . LEU A 1 196 ? 33.185 4.261 -39.283 1.00 80.00 196 LEU A O 1
ATOM 1496 N N . LEU A 1 197 ? 33.222 2.063 -38.795 1.00 78.94 197 LEU A N 1
ATOM 1497 C CA . LEU A 1 197 ? 31.838 1.907 -38.362 1.00 78.94 197 LEU A CA 1
ATOM 1498 C C . LEU A 1 197 ? 31.809 1.530 -36.886 1.00 78.94 197 LEU A C 1
ATOM 1500 O O . LEU A 1 197 ? 32.424 0.540 -36.490 1.00 78.94 197 LEU A O 1
ATOM 1504 N N . THR A 1 198 ? 31.030 2.264 -36.095 1.00 83.19 198 THR A N 1
ATOM 1505 C CA . THR A 1 198 ? 30.658 1.816 -34.754 1.00 83.19 198 THR A CA 1
ATOM 1506 C C . THR A 1 198 ? 29.346 1.043 -34.832 1.00 83.19 198 THR A C 1
ATOM 1508 O O . THR A 1 198 ? 28.347 1.547 -35.351 1.00 83.19 198 THR A O 1
ATOM 1511 N N . ILE A 1 199 ? 29.339 -0.165 -34.271 1.00 83.81 199 ILE A N 1
ATOM 1512 C CA . ILE A 1 199 ? 28.164 -1.017 -34.091 1.00 83.81 199 ILE A CA 1
ATOM 1513 C C . ILE A 1 199 ? 27.897 -1.147 -32.591 1.00 83.81 199 ILE A C 1
ATOM 1515 O O . ILE A 1 199 ? 28.676 -1.767 -31.873 1.00 83.81 199 ILE A O 1
ATOM 1519 N N . CYS A 1 200 ? 26.782 -0.597 -32.122 1.00 85.12 200 CYS A N 1
ATOM 1520 C CA . CYS A 1 200 ? 26.333 -0.684 -30.740 1.00 85.12 200 CYS A CA 1
ATOM 1521 C C . CYS A 1 200 ? 25.148 -1.638 -30.600 1.00 85.12 200 CYS A C 1
ATOM 1523 O O . CYS A 1 200 ? 24.084 -1.423 -31.182 1.00 85.12 200 CYS A O 1
ATOM 1525 N N . LYS A 1 201 ? 25.306 -2.668 -29.776 1.00 88.75 201 LYS A N 1
ATOM 1526 C CA . LYS A 1 201 ? 24.230 -3.534 -29.303 1.00 88.75 201 LYS A CA 1
ATOM 1527 C C . LYS A 1 201 ? 23.738 -2.988 -27.972 1.00 88.75 201 LYS A C 1
ATOM 1529 O O . LYS A 1 201 ? 24.501 -2.862 -27.022 1.00 88.75 201 LYS A O 1
ATOM 1534 N N . ILE A 1 202 ? 22.455 -2.665 -27.907 1.00 89.06 202 ILE A N 1
ATOM 1535 C CA . ILE A 1 202 ? 21.821 -2.134 -26.704 1.00 89.06 202 ILE A CA 1
ATOM 1536 C C . ILE A 1 202 ? 20.730 -3.097 -26.269 1.00 89.06 202 ILE A C 1
ATOM 1538 O O . ILE A 1 202 ? 19.923 -3.556 -27.083 1.00 89.06 202 ILE A O 1
ATOM 1542 N N . ARG A 1 203 ? 20.671 -3.362 -24.970 1.00 92.62 203 ARG A N 1
ATOM 1543 C CA . ARG A 1 203 ? 19.589 -4.092 -24.323 1.00 92.62 203 ARG A CA 1
ATOM 1544 C C . ARG A 1 203 ? 18.996 -3.213 -23.233 1.00 92.62 203 ARG A C 1
ATOM 1546 O O . ARG A 1 203 ? 19.727 -2.641 -22.442 1.00 92.62 203 ARG A O 1
ATOM 1553 N N . TRP A 1 204 ? 17.677 -3.106 -23.173 1.00 93.38 204 TRP A N 1
ATOM 1554 C CA . TRP A 1 204 ? 17.014 -2.256 -22.184 1.00 93.38 204 TRP A CA 1
ATOM 1555 C C . TRP A 1 204 ? 15.609 -2.760 -21.851 1.00 93.38 204 TRP A C 1
ATOM 1557 O O . TRP A 1 204 ? 15.047 -3.570 -22.588 1.00 93.38 204 TRP A O 1
ATOM 1567 N N . GLN A 1 205 ? 15.038 -2.308 -20.733 1.00 94.69 205 GLN A N 1
ATOM 1568 C CA . GLN A 1 205 ? 13.635 -2.549 -20.391 1.00 94.69 205 GLN A CA 1
ATOM 1569 C C . GLN A 1 205 ? 12.772 -1.330 -20.708 1.00 94.69 205 GLN A C 1
ATOM 1571 O O . GLN A 1 205 ? 13.057 -0.234 -20.226 1.00 94.69 205 GLN A O 1
ATOM 1576 N N . GLY A 1 206 ? 11.682 -1.550 -21.439 1.00 93.88 206 GLY A N 1
ATOM 1577 C CA . GLY A 1 206 ? 10.625 -0.567 -21.675 1.00 93.88 206 GLY A CA 1
ATOM 1578 C C . GLY A 1 206 ? 9.266 -1.083 -21.223 1.00 93.88 206 GLY A C 1
ATOM 1579 O O . GLY A 1 206 ? 9.068 -2.292 -21.081 1.00 93.88 206 GLY A O 1
ATOM 1580 N N . ASN A 1 207 ? 8.317 -0.178 -21.013 1.00 95.94 207 ASN A N 1
ATOM 1581 C CA . ASN A 1 207 ? 6.950 -0.485 -20.624 1.00 95.94 207 ASN A CA 1
ATOM 1582 C C . ASN A 1 207 ? 5.941 0.026 -21.658 1.00 95.94 207 ASN A C 1
ATOM 1584 O O . ASN A 1 207 ? 5.680 1.224 -21.762 1.00 95.94 207 ASN A O 1
ATOM 1588 N N . THR A 1 208 ? 5.322 -0.899 -22.388 1.00 93.88 208 THR A N 1
ATOM 1589 C CA . THR A 1 208 ? 4.391 -0.566 -23.477 1.00 93.88 208 THR A CA 1
ATOM 1590 C C . THR A 1 208 ? 3.145 0.178 -22.994 1.00 93.88 208 THR A C 1
ATOM 1592 O O . THR A 1 208 ? 2.599 1.008 -23.717 1.00 93.88 208 THR A O 1
ATOM 1595 N N . VAL A 1 209 ? 2.708 -0.071 -21.756 1.00 94.50 209 VAL A N 1
ATOM 1596 C CA . VAL A 1 209 ? 1.544 0.591 -21.154 1.00 94.50 209 VAL A CA 1
ATOM 1597 C C . VAL A 1 209 ? 1.876 2.036 -20.790 1.00 94.50 209 VAL A C 1
ATOM 1599 O O . VAL A 1 209 ? 1.098 2.936 -21.103 1.00 94.50 209 VAL A O 1
ATOM 1602 N N . LEU A 1 210 ? 3.032 2.272 -20.160 1.00 95.06 210 LEU A N 1
ATOM 1603 C CA . LEU A 1 210 ? 3.459 3.620 -19.768 1.00 95.06 210 LEU A CA 1
ATOM 1604 C C . LEU A 1 210 ? 3.769 4.494 -20.987 1.00 95.06 210 LEU A C 1
ATOM 1606 O O . LEU A 1 210 ? 3.360 5.653 -21.024 1.00 95.06 210 LEU A O 1
ATOM 1610 N N . ASP A 1 211 ? 4.419 3.926 -22.004 1.00 92.56 211 ASP A N 1
ATOM 1611 C CA . ASP A 1 211 ? 4.770 4.651 -23.231 1.00 92.56 211 ASP A CA 1
ATOM 1612 C C . ASP A 1 211 ? 3.635 4.685 -24.268 1.00 92.56 211 ASP A C 1
ATOM 1614 O O . ASP A 1 211 ? 3.806 5.254 -25.345 1.00 92.56 211 ASP A O 1
ATOM 1618 N N . LYS A 1 212 ? 2.468 4.095 -23.960 1.00 91.94 212 LYS A N 1
ATOM 1619 C CA . LYS A 1 212 ? 1.314 3.979 -24.874 1.00 91.94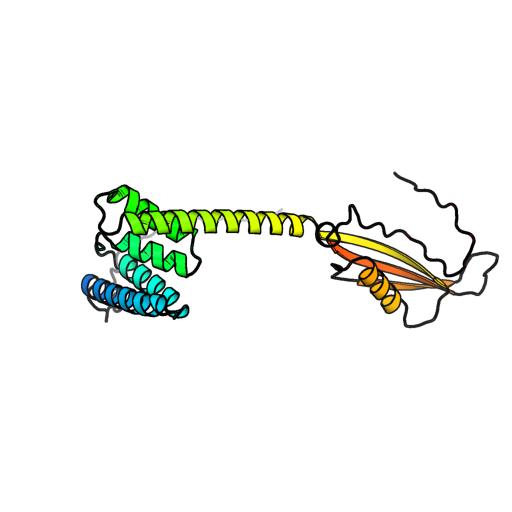 212 LYS A CA 1
ATOM 1620 C C . LYS A 1 212 ? 1.700 3.408 -26.248 1.00 91.94 212 LYS A C 1
ATOM 1622 O O . LYS A 1 212 ? 1.162 3.816 -27.277 1.00 91.94 212 LYS A O 1
ATOM 1627 N N . ALA A 1 213 ? 2.637 2.467 -26.256 1.00 85.12 213 ALA A N 1
ATOM 1628 C CA . ALA A 1 213 ? 3.160 1.829 -27.455 1.00 85.12 213 ALA A CA 1
ATOM 1629 C C . ALA A 1 213 ? 2.541 0.435 -27.632 1.00 85.12 213 ALA A C 1
ATOM 1631 O O . ALA A 1 213 ? 2.329 -0.285 -26.659 1.00 85.12 213 ALA A O 1
ATOM 1632 N N . SER A 1 214 ? 2.273 0.020 -28.872 1.00 80.62 214 SER A N 1
ATOM 1633 C CA . SER A 1 214 ? 1.862 -1.362 -29.173 1.00 80.62 214 SER A CA 1
ATOM 1634 C C . SER A 1 214 ? 3.039 -2.341 -29.098 1.00 80.62 214 SER A C 1
ATOM 1636 O O . SER A 1 214 ? 2.866 -3.497 -28.715 1.00 80.62 214 SER A O 1
ATOM 1638 N N . SER A 1 215 ? 4.245 -1.872 -29.416 1.00 80.25 215 SER A N 1
ATOM 1639 C CA . SER A 1 215 ? 5.510 -2.595 -29.296 1.00 80.25 215 SER A CA 1
ATOM 1640 C C . SER A 1 215 ? 6.685 -1.612 -29.339 1.00 80.25 215 SER A C 1
ATOM 1642 O O . SER A 1 215 ? 6.537 -0.450 -29.726 1.00 80.25 215 SER A O 1
ATOM 1644 N N . PHE A 1 216 ? 7.870 -2.082 -28.952 1.00 75.50 216 PHE A N 1
ATOM 1645 C CA . PHE A 1 216 ? 9.119 -1.358 -29.169 1.00 75.50 216 PHE A CA 1
ATOM 1646 C C . PHE A 1 216 ? 9.791 -1.909 -30.431 1.00 75.50 216 PHE A C 1
ATOM 1648 O O . PHE A 1 216 ? 10.414 -2.965 -30.385 1.00 75.50 216 PHE A O 1
ATOM 1655 N N . TYR A 1 217 ? 9.653 -1.216 -31.563 1.00 63.06 217 TYR A N 1
ATOM 1656 C CA . TYR A 1 217 ? 10.433 -1.511 -32.769 1.00 63.06 217 TYR A CA 1
ATOM 1657 C C . TYR A 1 217 ? 11.805 -0.856 -32.644 1.00 63.06 217 TYR A C 1
ATOM 1659 O O . TYR A 1 217 ? 11.894 0.374 -32.560 1.00 63.06 217 TYR A O 1
ATOM 1667 N N . VAL A 1 218 ? 12.872 -1.655 -32.600 1.00 56.69 218 VAL A N 1
ATOM 1668 C CA . VAL A 1 218 ? 14.236 -1.118 -32.471 1.00 56.69 218 VAL A CA 1
ATOM 1669 C C . VAL A 1 218 ? 15.268 -1.862 -33.324 1.00 56.69 218 VAL A C 1
ATOM 1671 O O . VAL A 1 218 ? 16.453 -1.867 -33.005 1.00 56.69 218 VAL A O 1
ATOM 1674 N N . ASP A 1 219 ? 14.831 -2.401 -34.459 1.00 45.94 219 ASP A N 1
ATOM 1675 C CA . ASP A 1 219 ? 15.725 -2.665 -35.585 1.00 45.94 219 ASP A CA 1
ATOM 1676 C C . ASP A 1 219 ? 15.667 -1.450 -36.510 1.00 45.94 219 ASP A C 1
ATOM 1678 O O . ASP A 1 219 ? 14.803 -1.317 -37.378 1.00 45.94 219 ASP A O 1
ATOM 1682 N N . ARG A 1 220 ? 16.537 -0.476 -36.245 1.00 49.03 220 ARG A N 1
ATOM 1683 C CA . ARG A 1 220 ? 16.780 0.640 -37.158 1.00 49.03 220 ARG A CA 1
ATOM 1684 C C . ARG A 1 220 ? 18.279 0.834 -37.296 1.00 49.03 220 ARG A C 1
ATOM 1686 O O . ARG A 1 220 ? 18.912 1.405 -36.408 1.00 49.03 220 ARG A O 1
ATOM 1693 N N . ASP A 1 221 ? 18.807 0.440 -38.446 1.00 46.94 221 ASP A N 1
ATOM 1694 C CA . ASP A 1 221 ? 20.142 0.832 -38.878 1.00 46.94 221 ASP A CA 1
ATOM 1695 C C . ASP A 1 221 ? 20.151 2.335 -39.170 1.00 46.94 221 ASP A C 1
ATOM 1697 O O . ASP A 1 221 ? 19.631 2.818 -40.175 1.00 46.94 221 ASP A O 1
ATOM 1701 N N . TYR A 1 222 ? 20.711 3.115 -38.250 1.00 44.16 222 TYR A N 1
ATOM 1702 C CA . TYR A 1 222 ? 20.866 4.556 -38.419 1.00 44.16 222 TYR A CA 1
ATOM 1703 C C . TYR A 1 222 ? 22.201 4.893 -39.083 1.00 44.16 222 TYR A C 1
ATOM 1705 O O . TYR A 1 222 ? 23.060 5.517 -38.464 1.00 44.16 222 TYR A O 1
ATOM 1713 N N . SER A 1 223 ? 22.349 4.573 -40.369 1.00 46.44 223 SER A N 1
ATOM 1714 C CA . SER A 1 223 ? 23.458 5.116 -41.158 1.00 46.44 223 SER A CA 1
ATOM 1715 C C . SER A 1 223 ? 23.403 6.648 -41.139 1.00 46.44 223 SER A C 1
ATOM 1717 O O . SER A 1 223 ? 22.409 7.268 -41.518 1.00 46.44 223 SER A O 1
ATOM 1719 N N . THR A 1 224 ? 24.481 7.288 -40.692 1.00 44.41 224 THR A N 1
ATOM 1720 C CA . THR A 1 224 ? 24.623 8.750 -40.694 1.00 44.41 224 THR A CA 1
ATOM 1721 C C . THR A 1 224 ? 24.856 9.331 -42.093 1.00 44.41 224 THR A C 1
ATOM 1723 O O . THR A 1 224 ? 25.051 10.540 -42.219 1.00 44.41 224 THR A O 1
ATOM 1726 N N . ARG A 1 225 ? 24.769 8.526 -43.164 1.00 47.38 225 ARG A N 1
ATOM 1727 C CA . ARG A 1 225 ? 24.688 9.034 -44.539 1.00 47.38 225 ARG A CA 1
ATOM 1728 C C . ARG A 1 225 ? 23.238 9.036 -45.022 1.00 47.38 225 ARG A C 1
ATOM 1730 O O . ARG A 1 225 ? 22.634 7.993 -45.247 1.00 47.38 225 ARG A O 1
ATOM 1737 N N . ARG A 1 226 ? 22.693 10.250 -45.167 1.00 41.84 226 ARG A N 1
ATOM 1738 C CA . ARG A 1 226 ? 21.510 10.563 -45.988 1.00 41.84 226 ARG A CA 1
ATOM 1739 C C . ARG A 1 226 ? 21.625 9.827 -47.331 1.00 41.84 226 ARG A C 1
ATOM 1741 O O . ARG A 1 226 ? 22.629 10.055 -47.993 1.00 41.84 226 ARG A O 1
ATOM 1748 N N . GLN A 1 227 ? 20.574 9.084 -47.710 1.00 37.50 227 GLN A N 1
ATOM 1749 C CA . GLN A 1 227 ? 20.398 8.383 -49.000 1.00 37.50 227 GLN A CA 1
ATOM 1750 C C . GLN A 1 227 ? 21.383 7.196 -49.110 1.00 37.50 227 GLN A C 1
ATOM 1752 O O . GLN A 1 227 ? 22.578 7.399 -49.228 1.00 37.50 227 GLN A O 1
ATOM 1757 N N . ASP A 1 228 ? 21.027 5.943 -48.801 1.00 33.47 228 ASP A N 1
ATOM 1758 C CA . ASP A 1 228 ? 20.639 4.951 -49.828 1.00 33.47 228 ASP A CA 1
ATOM 1759 C C . ASP A 1 228 ? 20.426 3.545 -49.203 1.00 33.47 228 ASP A C 1
ATOM 1761 O O . ASP A 1 228 ? 21.035 2.564 -49.616 1.00 33.47 228 ASP A O 1
ATOM 1765 N N . PHE A 1 229 ? 19.588 3.407 -48.173 1.00 36.44 229 PHE A N 1
ATOM 1766 C CA . PHE A 1 229 ? 19.150 2.080 -47.698 1.00 36.44 229 PHE A CA 1
ATOM 1767 C C . PHE A 1 229 ? 17.624 2.027 -47.577 1.00 36.44 229 PHE A C 1
ATOM 1769 O O . PHE A 1 229 ? 17.047 1.695 -46.545 1.00 36.44 229 PHE A O 1
ATOM 1776 N N . GLU A 1 230 ? 16.943 2.368 -48.671 1.00 32.97 230 GLU A N 1
ATOM 1777 C CA . GLU A 1 230 ? 15.709 1.653 -48.983 1.00 32.97 230 GLU A CA 1
ATOM 1778 C C . GLU A 1 230 ? 16.107 0.218 -49.352 1.00 32.97 230 GLU A C 1
ATOM 1780 O O . GLU A 1 230 ? 17.034 0.013 -50.128 1.00 32.97 230 GLU A O 1
ATOM 1785 N N . SER A 1 231 ? 15.398 -0.770 -48.805 1.00 34.00 231 SER A N 1
ATOM 1786 C CA . SER A 1 231 ? 15.568 -2.215 -49.028 1.00 34.00 231 SER A CA 1
ATOM 1787 C C . SER A 1 231 ? 16.615 -2.946 -48.174 1.00 34.00 231 SER A C 1
ATOM 1789 O O . SER A 1 231 ? 17.606 -3.461 -48.662 1.00 34.00 231 SER A O 1
ATOM 1791 N N . PHE A 1 232 ? 16.289 -3.186 -46.906 1.00 31.00 232 PHE A N 1
ATOM 1792 C CA . PHE A 1 232 ? 16.406 -4.558 -46.404 1.00 31.00 232 PHE A CA 1
ATOM 1793 C C . PHE A 1 232 ? 15.072 -4.937 -45.769 1.00 31.00 232 PHE A C 1
ATOM 1795 O O . PHE A 1 232 ? 14.665 -4.429 -44.728 1.00 31.00 232 PHE A O 1
ATOM 1802 N N . LYS A 1 233 ? 14.325 -5.734 -46.536 1.00 31.58 233 LYS A N 1
ATOM 1803 C CA . LYS A 1 233 ? 13.031 -6.296 -46.170 1.00 31.58 233 LYS A CA 1
ATOM 1804 C C . LYS A 1 233 ? 13.155 -7.095 -44.879 1.00 31.58 233 LYS A C 1
ATOM 1806 O O . LYS A 1 233 ? 14.145 -7.788 -44.665 1.00 31.58 233 LYS A O 1
ATOM 1811 N N . SER A 1 234 ? 12.069 -7.060 -44.118 1.00 33.66 234 SER A N 1
ATOM 1812 C CA . SER A 1 234 ? 11.662 -8.123 -43.211 1.00 33.66 234 SER A CA 1
ATOM 1813 C C . SER A 1 234 ? 11.963 -9.501 -43.808 1.00 33.66 234 SER A C 1
ATOM 1815 O O . SER A 1 234 ? 11.378 -9.883 -44.824 1.00 33.66 234 SER A O 1
ATOM 1817 N N . SER A 1 235 ? 12.836 -10.258 -43.160 1.00 26.42 235 SER A N 1
ATOM 1818 C CA . SER A 1 235 ? 12.724 -11.710 -43.152 1.00 26.42 235 SER A CA 1
ATOM 1819 C C . SER A 1 235 ? 12.104 -12.085 -41.813 1.00 26.42 235 SER A C 1
ATOM 1821 O O . SER A 1 235 ? 12.795 -12.182 -40.801 1.00 26.42 235 SER A O 1
ATOM 1823 N N . GLU A 1 236 ? 10.777 -12.186 -41.822 1.00 32.78 236 GLU A N 1
ATOM 1824 C CA . GLU A 1 236 ? 10.072 -13.102 -40.935 1.00 32.78 236 GLU A CA 1
ATOM 1825 C C . GLU A 1 236 ? 10.529 -14.525 -41.290 1.00 32.78 236 GLU A C 1
ATOM 1827 O O . GLU A 1 236 ? 10.392 -14.943 -42.440 1.00 32.78 236 GLU A O 1
ATOM 1832 N N . GLU A 1 237 ? 11.072 -15.231 -40.301 1.00 28.39 237 GLU A N 1
ATOM 1833 C CA . GLU A 1 237 ? 10.821 -16.657 -40.063 1.00 28.39 237 GLU A CA 1
ATOM 1834 C C . GLU A 1 237 ? 10.412 -16.822 -38.596 1.00 28.39 237 GLU A C 1
ATOM 1836 O O . GLU A 1 237 ? 11.034 -16.158 -37.729 1.00 28.39 237 GLU A O 1
#

Sequence (237 aa):
MTFTPFLRSVFIGFAAAICFAGGAAAQGLPPAVEADRLLQLGSAEMAKGEKGDAAAWAKAAAALKGAEATGVRMPDNFGYHYGRALHAVGQHQASHERLERYLRTFGTKGKYYSEALAQYTSVQNALAEGRVAAEKQAVVDRGWRWVRSTWVHAGDEGTDCYKATRRVKNQSSSAREIDCDCNVTENDHPAYRGSLLTICKIRWQGNTVLDKASSFYVDRDYSTRRQDFESFKSSEE

Foldseek 3Di:
DDDDDDDDDDDDDDDDDPDCPDPPDPPDDQLVVLLVVLQVLLVVLVVVVVVPPLVSLVSNLVSLVSSVVSVDDDDLCSLVSNLVSCVSVVVLVSSLVSLVVSCVPQPPNDPCNVVSVVSNVVSVVSVVVVVVVVVVVVLQVVQKDKDKAKEKEFDDPDCVLVVVVVVVCVQAVQKDPKDKDKDKDADPDPVRGPTIMIMMMIIIMGGCVVRVHPDDDHHDHPYPDDDDPPDDDDDDD